Protein AF-A0A7X5IAD8-F1 (afdb_monomer)

Radius of gyration: 28.58 Å; Cα contacts (8 Å, |Δi|>4): 403; chains: 1; bounding box: 72×80×43 Å

Structure (mmCIF, N/CA/C/O backbone):
data_AF-A0A7X5IAD8-F1
#
_entry.id   AF-A0A7X5IAD8-F1
#
loop_
_atom_site.group_PDB
_atom_site.id
_atom_site.type_symbol
_atom_site.label_atom_id
_atom_site.label_alt_id
_atom_site.label_comp_id
_atom_site.label_asym_id
_atom_site.label_entity_id
_atom_site.label_seq_id
_atom_site.pdbx_PDB_ins_code
_atom_site.Cartn_x
_atom_site.Cartn_y
_atom_site.Cartn_z
_atom_site.occupancy
_atom_site.B_iso_or_equiv
_atom_site.auth_seq_id
_atom_site.auth_comp_id
_atom_site.auth_asym_id
_atom_site.auth_atom_id
_atom_site.pdbx_PDB_model_num
ATOM 1 N N . MET A 1 1 ? -1.974 -18.627 -10.444 1.00 60.75 1 MET A N 1
ATOM 2 C CA . MET A 1 1 ? -0.920 -18.165 -11.363 1.00 60.75 1 MET A CA 1
ATOM 3 C C . MET A 1 1 ? -1.483 -17.024 -12.176 1.00 60.75 1 MET A C 1
ATOM 5 O O . MET A 1 1 ? -2.303 -17.255 -13.061 1.00 60.75 1 MET A O 1
ATOM 9 N N . ILE A 1 2 ? -1.106 -15.804 -11.807 1.00 73.25 2 ILE A N 1
ATOM 10 C CA . ILE A 1 2 ? -1.443 -14.585 -12.536 1.00 73.25 2 ILE A CA 1
ATOM 11 C C . ILE A 1 2 ? -0.300 -14.279 -13.505 1.00 73.25 2 ILE A C 1
ATOM 13 O O . ILE A 1 2 ? 0.870 -14.392 -13.143 1.00 73.25 2 ILE A O 1
ATOM 17 N N . LYS A 1 3 ? -0.636 -13.838 -14.717 1.00 73.88 3 LYS A N 1
ATOM 18 C CA . LYS A 1 3 ? 0.309 -13.140 -15.590 1.00 73.88 3 LYS A CA 1
ATOM 19 C C . LYS A 1 3 ? 0.201 -11.652 -15.288 1.00 73.88 3 LYS A C 1
ATOM 21 O O . LYS A 1 3 ? -0.863 -11.078 -15.508 1.00 73.88 3 LYS A O 1
ATOM 26 N N . ILE A 1 4 ? 1.259 -11.047 -14.758 1.00 73.62 4 ILE A N 1
ATOM 27 C CA . ILE A 1 4 ? 1.306 -9.604 -14.500 1.00 73.62 4 ILE A CA 1
ATOM 28 C C . ILE A 1 4 ? 1.799 -8.958 -15.798 1.00 73.62 4 ILE A C 1
ATOM 30 O O . ILE A 1 4 ? 2.965 -9.140 -16.146 1.00 73.62 4 ILE A O 1
ATOM 34 N N . PRO A 1 5 ? 0.938 -8.279 -16.578 1.00 67.81 5 PRO A N 1
ATOM 35 C CA . PRO A 1 5 ? 1.424 -7.593 -17.762 1.00 67.81 5 PRO A CA 1
ATOM 36 C C . PRO A 1 5 ? 2.333 -6.426 -17.351 1.00 67.81 5 PRO A C 1
ATOM 38 O O . PRO A 1 5 ? 2.343 -5.999 -16.193 1.00 67.81 5 PRO A O 1
ATOM 41 N N . MET A 1 6 ? 3.088 -5.882 -18.301 1.00 67.31 6 MET A N 1
ATOM 42 C CA . MET A 1 6 ? 3.693 -4.566 -18.107 1.00 67.31 6 MET A CA 1
ATOM 43 C C . MET A 1 6 ? 2.590 -3.511 -18.129 1.00 67.31 6 MET A C 1
ATOM 45 O O . MET A 1 6 ? 1.666 -3.603 -18.943 1.00 67.31 6 MET A O 1
ATOM 49 N N . LYS A 1 7 ? 2.677 -2.513 -17.246 1.00 70.38 7 LYS A N 1
ATOM 50 C CA . LYS A 1 7 ? 1.743 -1.390 -17.282 1.00 70.38 7 LYS A CA 1
ATOM 51 C C . LYS A 1 7 ? 1.969 -0.619 -18.575 1.00 70.38 7 LYS A C 1
ATOM 53 O O . LYS A 1 7 ? 3.097 -0.247 -18.894 1.00 70.38 7 LYS A O 1
ATOM 58 N N . GLU A 1 8 ? 0.901 -0.367 -19.326 1.00 61.00 8 GLU A N 1
ATOM 59 C CA . GLU A 1 8 ? 1.008 0.526 -20.475 1.00 61.00 8 GLU A CA 1
ATOM 60 C C . GLU A 1 8 ? 1.394 1.918 -19.973 1.00 61.00 8 GLU A C 1
ATOM 62 O O . GLU A 1 8 ? 0.680 2.548 -19.185 1.00 61.00 8 GLU A O 1
ATOM 67 N N . SER A 1 9 ? 2.553 2.399 -20.416 1.00 55.25 9 SER A N 1
ATOM 68 C CA . SER A 1 9 ? 3.005 3.749 -20.124 1.00 55.25 9 SER A CA 1
ATOM 69 C C . SER A 1 9 ? 2.081 4.716 -20.857 1.00 55.25 9 SER A C 1
ATOM 71 O O . SER A 1 9 ? 2.221 4.960 -22.056 1.00 55.25 9 SER A O 1
ATOM 73 N N . LYS A 1 10 ? 1.111 5.288 -20.131 1.00 48.00 10 LYS A N 1
ATOM 74 C CA . LYS A 1 10 ? 0.394 6.480 -20.596 1.00 48.00 10 LYS A CA 1
ATOM 75 C C . LYS A 1 10 ? 1.477 7.496 -20.943 1.00 48.00 10 LYS A C 1
ATOM 77 O O . LYS A 1 10 ? 2.235 7.899 -20.066 1.00 48.00 10 LYS A O 1
ATOM 82 N N . SER A 1 11 ? 1.615 7.841 -22.221 1.00 39.16 11 SER A N 1
ATOM 83 C CA . SER A 1 11 ? 2.608 8.810 -22.676 1.00 39.16 11 SER A CA 1
ATOM 84 C C . SER A 1 11 ? 2.261 10.163 -22.063 1.00 39.16 11 SER A C 1
ATOM 86 O O . SER A 1 11 ? 1.441 10.904 -22.598 1.00 39.16 11 SER A O 1
ATOM 88 N N . ILE A 1 12 ? 2.823 10.464 -20.895 1.00 43.06 12 ILE A N 1
ATOM 89 C CA . ILE A 1 12 ? 2.678 11.774 -20.276 1.00 43.06 12 ILE A CA 1
ATOM 90 C C . ILE A 1 12 ? 3.608 12.685 -21.071 1.00 43.06 12 ILE A C 1
ATOM 92 O O . ILE A 1 12 ? 4.829 12.625 -20.935 1.00 43.06 12 ILE A O 1
ATOM 96 N N . SER A 1 13 ? 3.041 13.481 -21.973 1.00 36.59 13 SER A N 1
ATOM 97 C CA . SER A 1 13 ? 3.759 14.572 -22.621 1.00 36.59 13 SER A CA 1
ATOM 98 C C . SER A 1 13 ? 4.389 15.449 -21.535 1.00 36.59 13 SER A C 1
ATOM 100 O O . SER A 1 13 ? 3.696 15.909 -20.628 1.00 36.59 13 SER A O 1
ATOM 102 N N . LEU A 1 14 ? 5.702 15.677 -21.638 1.00 40.09 14 LEU A N 1
ATOM 103 C CA . LEU A 1 14 ? 6.556 16.435 -20.706 1.00 40.09 14 LEU A CA 1
ATOM 104 C C . LEU A 1 14 ? 6.085 17.876 -20.392 1.00 40.09 14 LEU A C 1
ATOM 106 O O . LEU A 1 14 ? 6.709 18.564 -19.592 1.00 40.09 14 LEU A O 1
ATOM 110 N N . GLU A 1 15 ? 4.976 18.340 -20.966 1.00 38.12 15 GLU A N 1
ATOM 111 C CA . GLU A 1 15 ? 4.411 19.676 -20.750 1.00 38.12 15 GLU A CA 1
ATOM 112 C C . GLU A 1 15 ? 3.729 19.861 -19.381 1.00 38.12 15 GLU A C 1
ATOM 114 O O . GLU A 1 15 ? 3.478 20.994 -18.971 1.00 38.12 15 GLU A O 1
ATOM 119 N N . CYS A 1 16 ? 3.461 18.785 -18.632 1.00 33.88 16 CYS A N 1
ATOM 120 C CA . CYS A 1 16 ? 2.789 18.884 -17.328 1.00 33.88 16 CYS A CA 1
ATOM 121 C C . CYS A 1 16 ? 3.737 19.080 -16.130 1.00 33.88 16 CYS A C 1
ATOM 123 O O . CYS A 1 16 ? 3.258 19.363 -15.039 1.00 33.88 16 CYS A O 1
ATOM 125 N N . TYR A 1 17 ? 5.061 18.975 -16.307 1.00 37.78 17 TYR A N 1
ATOM 126 C CA . TYR A 1 17 ? 6.031 19.094 -15.200 1.00 37.78 17 TYR A CA 1
ATOM 127 C C . TYR A 1 17 ? 6.557 20.528 -14.981 1.00 37.78 17 TYR A C 1
ATOM 129 O O . TYR A 1 17 ? 7.338 20.774 -14.068 1.00 37.78 17 TYR A O 1
ATOM 137 N N . ALA A 1 18 ? 6.139 21.496 -15.805 1.00 34.28 18 ALA A N 1
ATOM 138 C CA . ALA A 1 18 ? 6.687 22.857 -15.792 1.00 34.28 18 ALA A CA 1
ATOM 139 C C . ALA A 1 18 ? 5.731 23.948 -15.268 1.00 34.28 18 ALA A C 1
ATOM 141 O O . ALA A 1 18 ? 6.058 25.125 -15.381 1.00 34.28 18 ALA A O 1
ATOM 142 N N . LYS A 1 19 ? 4.555 23.612 -14.715 1.00 35.22 19 LYS A N 1
ATOM 143 C CA . LYS A 1 19 ? 3.546 24.635 -14.362 1.00 35.22 19 LYS A CA 1
ATOM 144 C C . LYS A 1 19 ? 3.556 25.145 -12.917 1.00 35.22 19 LYS A C 1
ATOM 146 O O . LYS A 1 19 ? 2.894 26.144 -12.665 1.00 35.22 19 LYS A O 1
ATOM 151 N N . ASP A 1 20 ? 4.375 24.590 -12.023 1.00 32.81 20 ASP A N 1
ATOM 152 C CA . ASP A 1 20 ? 4.355 24.979 -10.599 1.00 32.81 20 ASP A CA 1
ATOM 153 C C . ASP A 1 20 ? 5.541 25.857 -10.141 1.00 32.81 20 ASP A C 1
ATOM 155 O O . ASP A 1 20 ? 5.792 25.984 -8.945 1.00 32.81 20 ASP A O 1
ATOM 159 N N . VAL A 1 21 ? 6.274 26.502 -11.063 1.00 38.56 21 VAL A N 1
ATOM 160 C CA . VAL A 1 21 ? 7.385 27.424 -10.708 1.00 38.56 21 VAL A CA 1
ATOM 161 C C . VAL A 1 21 ? 7.166 28.878 -11.164 1.00 38.56 21 VAL A C 1
ATOM 163 O O . VAL A 1 21 ? 7.887 29.768 -10.724 1.00 38.56 21 VAL A O 1
ATOM 166 N N . GLU A 1 22 ? 6.120 29.188 -11.935 1.00 34.75 22 GLU A N 1
ATOM 167 C CA . GLU A 1 22 ? 5.825 30.573 -12.348 1.00 34.75 22 GLU A CA 1
ATOM 168 C C . GLU A 1 22 ? 4.382 30.992 -12.037 1.00 34.75 22 GLU A C 1
ATOM 170 O O . GLU A 1 22 ? 3.581 31.288 -12.918 1.00 34.75 22 GLU A O 1
ATOM 175 N N . SER A 1 23 ? 4.041 31.096 -10.753 1.00 33.91 23 SER A N 1
ATOM 176 C CA . SER A 1 23 ? 2.938 31.967 -10.328 1.00 33.91 23 SER A CA 1
ATOM 177 C C . SER A 1 23 ? 3.349 32.741 -9.082 1.00 33.91 23 SER A C 1
ATOM 179 O O . SER A 1 23 ? 3.074 32.341 -7.951 1.00 33.91 23 SER A O 1
ATOM 181 N N . GLY A 1 24 ? 4.077 33.837 -9.287 1.00 33.59 24 GLY A N 1
ATOM 182 C CA . GLY A 1 24 ? 4.573 34.623 -8.166 1.00 33.59 24 GLY A CA 1
ATOM 183 C C . GLY A 1 24 ? 5.279 35.927 -8.504 1.00 33.59 24 GLY A C 1
ATOM 184 O O . GLY A 1 24 ? 6.166 36.295 -7.751 1.00 33.59 24 GLY A O 1
ATOM 185 N N . VAL A 1 25 ? 4.917 36.635 -9.583 1.00 30.56 25 VAL A N 1
ATOM 186 C CA . VAL A 1 25 ? 5.170 38.087 -9.678 1.00 30.56 25 VAL A CA 1
ATOM 187 C C . VAL A 1 25 ? 4.036 38.744 -10.473 1.00 30.56 25 VAL A C 1
ATOM 189 O O . VAL A 1 25 ? 4.046 38.771 -11.701 1.00 30.56 25 VAL A O 1
ATOM 192 N N . GLU A 1 26 ? 3.038 39.275 -9.769 1.00 28.36 26 GLU A N 1
ATOM 193 C CA . GLU A 1 26 ? 2.060 40.192 -10.356 1.00 28.36 26 GLU A CA 1
ATOM 194 C C . GLU A 1 26 ? 2.750 41.511 -10.733 1.00 28.36 26 GLU A C 1
ATOM 196 O O . GLU A 1 26 ? 3.230 42.263 -9.882 1.00 28.36 26 GLU A O 1
ATOM 201 N N . THR A 1 27 ? 2.792 41.817 -12.029 1.00 28.42 27 THR A N 1
ATOM 202 C CA . THR A 1 27 ? 3.135 43.146 -12.539 1.00 28.42 27 THR A CA 1
ATOM 203 C C . THR A 1 27 ? 1.898 44.043 -12.517 1.00 28.42 27 THR A C 1
ATOM 205 O O . THR A 1 27 ? 1.013 43.903 -13.364 1.00 28.42 27 THR A O 1
ATOM 208 N N . PHE A 1 28 ? 1.855 45.017 -11.607 1.00 26.38 28 PHE A N 1
ATOM 209 C CA . PHE A 1 28 ? 0.932 46.146 -11.718 1.00 26.38 28 PHE A CA 1
ATOM 210 C C . PHE A 1 28 ? 1.479 47.177 -12.716 1.00 26.38 28 PHE A C 1
ATOM 212 O O . PHE A 1 28 ? 2.572 47.721 -12.556 1.00 26.38 28 PHE A O 1
ATOM 219 N N . HIS A 1 29 ? 0.698 47.448 -13.762 1.00 31.97 29 HIS A N 1
ATOM 220 C CA . HIS A 1 29 ? 0.883 48.578 -14.671 1.00 31.97 29 HIS A CA 1
ATOM 221 C C . HIS A 1 29 ? 0.556 49.900 -13.955 1.00 31.97 29 HIS A C 1
ATOM 223 O O . HIS A 1 29 ? -0.536 50.009 -13.406 1.00 31.97 29 HIS A O 1
ATOM 229 N N . ASN A 1 30 ? 1.393 50.943 -14.096 1.00 28.03 30 ASN A N 1
ATOM 230 C CA . ASN A 1 30 ? 0.930 52.159 -14.786 1.00 28.03 30 ASN A CA 1
ATOM 231 C C . ASN A 1 30 ? 2.027 53.171 -15.196 1.00 28.03 30 ASN A C 1
ATOM 233 O O . ASN A 1 30 ? 2.879 53.559 -14.408 1.00 28.03 30 ASN A O 1
ATOM 237 N N . CYS A 1 31 ? 1.890 53.620 -16.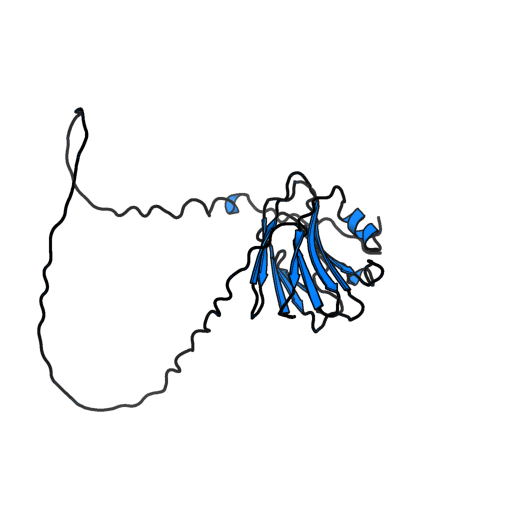450 1.00 27.16 31 CYS A N 1
ATOM 238 C CA . CYS A 1 31 ? 2.038 54.968 -17.022 1.00 27.16 31 CYS A CA 1
ATOM 239 C C . CYS A 1 31 ? 3.090 55.973 -16.489 1.00 27.16 31 CYS A C 1
ATOM 241 O O . CYS A 1 31 ? 2.959 56.515 -15.397 1.00 27.16 31 CYS A O 1
ATOM 243 N N . GLY A 1 32 ? 3.983 56.432 -17.384 1.00 26.39 32 GLY A N 1
ATOM 244 C CA . GLY A 1 32 ? 4.613 57.756 -17.260 1.00 26.39 32 GLY A CA 1
ATOM 245 C C . GLY A 1 32 ? 5.895 57.963 -18.071 1.00 26.39 32 GLY A C 1
ATOM 246 O O . GLY A 1 32 ? 6.919 57.356 -17.800 1.00 26.39 32 GLY A O 1
ATOM 247 N N . LYS A 1 33 ? 5.844 58.859 -19.061 1.00 31.02 33 LYS A N 1
ATOM 248 C CA . LYS A 1 33 ? 6.952 59.305 -19.931 1.00 31.02 33 LYS A CA 1
ATOM 249 C C . LYS A 1 33 ? 8.144 59.882 -19.143 1.00 31.02 33 LYS A C 1
ATOM 251 O O . LYS A 1 33 ? 7.918 60.688 -18.250 1.00 31.02 33 LYS A O 1
ATOM 256 N N . SER A 1 34 ? 9.383 59.674 -19.608 1.00 29.98 34 SER A N 1
ATOM 257 C CA . SER A 1 34 ? 10.312 60.747 -20.050 1.00 29.98 34 SER A CA 1
ATOM 258 C C . SER A 1 34 ? 11.764 60.270 -20.259 1.00 29.98 34 SER A C 1
ATOM 260 O O . SER A 1 34 ? 12.183 59.220 -19.792 1.00 29.98 34 SER A O 1
ATOM 262 N N . ARG A 1 35 ? 12.491 61.059 -21.061 1.00 30.45 35 ARG A N 1
ATOM 263 C CA . ARG A 1 35 ? 13.884 60.927 -21.523 1.00 30.45 35 ARG A CA 1
ATOM 264 C C . ARG A 1 35 ? 14.901 61.069 -20.377 1.00 30.45 35 ARG A C 1
ATOM 266 O O . ARG A 1 35 ? 14.684 61.896 -19.502 1.00 30.45 35 ARG A O 1
ATOM 273 N N . GLY A 1 36 ? 16.084 60.458 -20.491 1.00 26.28 36 GLY A N 1
ATOM 274 C CA . GLY A 1 36 ? 17.247 60.865 -19.688 1.00 26.28 36 GLY A CA 1
ATOM 275 C C . GLY A 1 36 ? 18.439 59.916 -19.767 1.00 26.28 36 GLY A C 1
ATOM 276 O O . GLY A 1 36 ? 18.258 58.711 -19.822 1.00 26.28 36 GLY A O 1
ATOM 277 N N . LYS A 1 37 ? 19.648 60.476 -19.830 1.00 27.58 37 LYS A N 1
ATOM 278 C CA . LYS A 1 37 ? 20.945 59.811 -20.028 1.00 27.58 37 LYS A CA 1
ATOM 279 C C . LYS A 1 37 ? 21.589 59.332 -18.711 1.00 27.58 37 LYS A C 1
ATOM 281 O O . LYS A 1 37 ? 21.248 59.835 -17.652 1.00 27.58 37 LYS A O 1
ATOM 286 N N . TYR A 1 38 ? 22.567 58.429 -18.866 1.00 26.88 38 TYR A N 1
ATOM 287 C CA . TYR A 1 38 ? 23.708 58.080 -17.997 1.00 26.88 38 TYR A CA 1
ATOM 288 C C . TYR A 1 38 ? 24.027 59.021 -16.815 1.00 26.88 38 TYR A C 1
ATOM 290 O O . TYR A 1 38 ? 24.157 60.227 -17.014 1.00 26.88 38 TYR A O 1
ATOM 298 N N . GLY A 1 39 ? 24.309 58.442 -15.638 1.00 27.00 39 GLY A N 1
ATOM 299 C CA . GLY A 1 39 ? 24.936 59.135 -14.506 1.00 27.00 39 GLY A CA 1
ATOM 300 C C . GLY A 1 39 ? 25.084 58.277 -13.240 1.00 27.00 39 GLY A C 1
ATOM 301 O O . GLY A 1 39 ? 24.202 57.500 -12.906 1.00 27.00 39 GLY A O 1
ATOM 302 N N . GLU A 1 40 ? 26.236 58.436 -12.597 1.00 26.06 40 GLU A N 1
ATOM 303 C CA . GLU A 1 40 ? 26.853 57.770 -11.440 1.00 26.06 40 GLU A CA 1
ATOM 304 C C . GLU A 1 40 ? 26.149 57.801 -10.055 1.00 26.06 40 GLU A C 1
ATOM 306 O O . GLU A 1 40 ? 25.329 58.661 -9.761 1.00 26.06 40 GLU A O 1
ATOM 311 N N . LEU A 1 41 ? 26.663 56.902 -9.194 1.00 27.30 41 LEU A N 1
ATOM 312 C CA . LEU A 1 41 ? 26.914 56.960 -7.735 1.00 27.30 41 LEU A CA 1
ATOM 313 C C . LEU A 1 41 ? 25.795 57.040 -6.661 1.00 27.30 41 LEU A C 1
ATOM 315 O O . LEU A 1 41 ? 25.048 58.000 -6.533 1.00 27.30 41 LEU A O 1
ATOM 319 N N . SER A 1 42 ? 25.972 56.115 -5.701 1.00 27.16 42 SER A N 1
ATOM 320 C CA . SER A 1 42 ? 25.890 56.242 -4.226 1.00 27.16 42 SER A CA 1
ATOM 321 C C . SER A 1 42 ? 24.533 56.288 -3.486 1.00 27.16 42 SER A C 1
ATOM 323 O O . SER A 1 42 ? 23.758 57.220 -3.621 1.00 27.16 42 SER A O 1
ATOM 325 N N . THR A 1 43 ? 24.359 55.261 -2.626 1.00 38.09 43 THR A N 1
ATOM 326 C CA . THR A 1 43 ? 23.706 55.157 -1.287 1.00 38.09 43 THR A CA 1
ATOM 327 C C . THR A 1 43 ? 22.484 56.009 -0.915 1.00 38.09 43 THR A C 1
ATOM 329 O O . THR A 1 43 ? 22.524 57.225 -1.055 1.00 38.09 43 THR A O 1
ATOM 332 N N . PRO A 1 44 ? 21.529 55.422 -0.155 1.00 28.92 44 PRO A N 1
ATOM 333 C CA . PRO A 1 44 ? 20.775 56.218 0.819 1.00 28.92 44 PRO A CA 1
ATOM 334 C C . PRO A 1 44 ? 20.622 55.599 2.226 1.00 28.92 44 PRO A C 1
ATOM 336 O O . PRO A 1 44 ? 20.480 54.391 2.414 1.00 28.92 44 PRO A O 1
ATOM 339 N N . GLN A 1 45 ? 20.610 56.496 3.217 1.00 26.25 45 GLN A N 1
ATOM 340 C CA . GLN A 1 45 ? 20.164 56.314 4.602 1.00 26.25 45 GLN A CA 1
ATOM 341 C C . GLN A 1 45 ? 18.667 56.678 4.765 1.00 26.25 45 GLN A C 1
ATOM 343 O O . GLN A 1 45 ? 18.192 57.592 4.105 1.00 26.25 45 GLN A O 1
ATOM 348 N N . LYS A 1 46 ? 18.011 56.014 5.739 1.00 25.77 46 LYS A N 1
ATOM 349 C CA . LYS A 1 46 ? 16.966 56.471 6.704 1.00 25.77 46 LYS A CA 1
ATOM 350 C C . LYS A 1 46 ? 15.654 57.171 6.242 1.00 25.77 46 LYS A C 1
ATOM 352 O O . LYS A 1 46 ? 15.694 58.318 5.833 1.00 25.77 46 LYS A O 1
ATOM 357 N N . THR A 1 47 ? 14.517 56.479 6.504 1.00 26.98 47 THR A N 1
ATOM 358 C CA . THR A 1 47 ? 13.265 56.834 7.276 1.00 26.98 47 THR A CA 1
ATOM 359 C C . THR A 1 47 ? 12.675 58.268 7.269 1.00 26.98 47 THR A C 1
ATOM 361 O O . THR A 1 47 ? 13.466 59.201 7.216 1.00 26.98 47 THR A O 1
ATOM 364 N N . PRO A 1 48 ? 11.388 58.512 7.663 1.00 37.84 48 PRO A N 1
ATOM 365 C CA . PRO A 1 48 ? 10.131 57.720 7.657 1.00 37.84 48 PRO A CA 1
ATOM 366 C C . PRO A 1 48 ? 8.867 58.524 7.177 1.00 37.84 48 PRO A C 1
ATOM 368 O O . PRO A 1 48 ? 8.973 59.660 6.728 1.00 37.84 48 PRO A O 1
ATOM 371 N N . CYS A 1 49 ? 7.674 57.907 7.277 1.00 28.20 49 CYS A N 1
ATOM 372 C CA . CYS A 1 49 ? 6.312 58.372 6.902 1.00 28.20 49 CYS A CA 1
ATOM 373 C C . CYS A 1 49 ? 5.752 59.603 7.663 1.00 28.20 49 CYS A C 1
ATOM 375 O O . CYS A 1 49 ? 6.255 59.919 8.741 1.00 28.20 49 CYS A O 1
ATOM 377 N N . PRO A 1 50 ? 4.623 60.190 7.182 1.00 38.78 50 PRO A N 1
ATOM 378 C CA . PRO A 1 50 ? 3.480 60.443 8.088 1.00 38.78 50 PRO A CA 1
ATOM 379 C C . PRO A 1 50 ? 2.031 60.320 7.507 1.00 38.78 50 PRO A C 1
ATOM 381 O O . PRO A 1 50 ? 1.790 60.544 6.326 1.00 38.78 50 PRO A O 1
ATOM 384 N N . GLU A 1 51 ? 1.115 59.959 8.426 1.00 28.31 51 GLU A N 1
ATOM 385 C CA . GLU A 1 51 ? -0.229 60.497 8.803 1.00 28.31 51 GLU A CA 1
ATOM 386 C C . GLU A 1 51 ? -1.487 60.617 7.887 1.00 28.31 51 GLU A C 1
ATOM 388 O O . GLU A 1 51 ? -1.529 61.367 6.920 1.00 28.31 51 GLU A O 1
ATOM 393 N N . ASN A 1 52 ? -2.559 59.946 8.371 1.00 27.98 52 ASN A N 1
ATOM 394 C CA . ASN A 1 52 ? -3.973 60.331 8.642 1.00 27.98 52 ASN A CA 1
ATOM 395 C C . ASN A 1 52 ? -4.759 61.322 7.757 1.00 27.98 52 ASN A C 1
ATOM 397 O O . ASN A 1 52 ? -4.425 62.500 7.737 1.00 27.98 52 ASN A O 1
ATOM 401 N N . VAL A 1 53 ? -5.974 60.918 7.329 1.00 30.39 53 VAL A N 1
ATOM 402 C CA . VAL A 1 53 ? -7.224 61.685 7.579 1.00 30.39 53 VAL A CA 1
ATOM 403 C C . VAL A 1 53 ? -8.496 60.817 7.485 1.00 30.39 53 VAL A C 1
ATOM 405 O O . VAL A 1 53 ? -8.603 59.933 6.642 1.00 30.39 53 VAL A O 1
ATOM 408 N N . ASP A 1 54 ? -9.452 61.136 8.358 1.00 28.17 54 ASP A N 1
ATOM 409 C CA . ASP A 1 54 ? -10.772 60.537 8.620 1.00 28.17 54 ASP A CA 1
ATOM 410 C C . ASP A 1 54 ? -11.884 61.515 8.177 1.00 28.17 54 ASP A C 1
ATOM 412 O O . ASP A 1 54 ? -11.628 62.714 8.223 1.00 28.17 54 ASP A O 1
ATOM 416 N N . PHE A 1 55 ? -13.096 61.068 7.801 1.00 27.30 55 PHE A N 1
ATOM 417 C CA . PHE A 1 55 ? -14.323 61.904 7.809 1.00 27.30 55 PHE A CA 1
ATOM 418 C C . PHE A 1 55 ? -15.631 61.083 7.703 1.00 27.30 55 PHE A C 1
ATOM 420 O O . PHE A 1 55 ? -15.813 60.242 6.826 1.00 27.30 55 PHE A O 1
ATOM 427 N N . THR A 1 56 ? -16.584 61.411 8.583 1.00 27.83 56 THR A N 1
ATOM 428 C CA . THR A 1 56 ? -17.945 60.854 8.746 1.00 27.83 56 THR A CA 1
ATOM 429 C C . THR A 1 56 ? -19.044 61.842 8.297 1.00 27.83 56 THR A C 1
ATOM 431 O O . THR A 1 56 ? -18.791 63.045 8.289 1.00 27.83 56 THR A O 1
ATOM 434 N N . THR A 1 57 ? -20.276 61.361 7.994 1.00 30.11 57 THR A N 1
ATOM 435 C CA . THR A 1 57 ? -21.623 61.792 8.529 1.00 30.11 57 THR A CA 1
ATOM 436 C C . THR A 1 57 ? -22.845 61.487 7.597 1.00 30.11 57 THR A C 1
ATOM 438 O O . THR A 1 57 ? -22.794 61.806 6.419 1.00 30.11 57 THR A O 1
ATOM 441 N N . LYS A 1 58 ? -23.893 60.766 8.099 1.00 29.20 58 LYS A N 1
ATOM 442 C CA . LYS A 1 58 ? -25.344 61.129 8.380 1.00 29.20 58 LYS A CA 1
ATOM 443 C C . LYS A 1 58 ? -26.325 61.243 7.167 1.00 29.20 58 LYS A C 1
ATOM 445 O O . LYS A 1 58 ? -25.886 61.703 6.133 1.00 29.20 58 LYS A O 1
ATOM 450 N N . THR A 1 59 ? -27.653 60.952 7.137 1.00 26.00 59 THR A N 1
ATOM 451 C CA . THR A 1 59 ? -28.754 60.450 8.026 1.00 26.00 59 THR A CA 1
ATOM 452 C C . THR A 1 59 ? -30.019 60.055 7.175 1.00 26.00 59 THR A C 1
ATOM 454 O O . THR A 1 59 ? -30.166 60.512 6.050 1.00 26.00 59 THR A O 1
ATOM 457 N N . ALA A 1 60 ? -30.908 59.231 7.769 1.00 28.45 60 ALA A N 1
ATOM 458 C CA . ALA A 1 60 ? -32.203 58.558 7.443 1.00 28.45 60 ALA A CA 1
ATOM 459 C C . ALA A 1 60 ? -33.401 59.211 6.671 1.00 28.45 60 ALA A C 1
ATOM 461 O O . ALA A 1 60 ? -33.613 60.414 6.774 1.00 28.45 60 ALA A O 1
ATOM 462 N N . CYS A 1 61 ? -34.310 58.386 6.078 1.00 26.73 61 CYS A N 1
ATOM 463 C CA . CYS A 1 61 ? -35.648 57.934 6.601 1.00 26.73 61 CYS A CA 1
ATOM 464 C C . CYS A 1 61 ? -36.661 57.489 5.490 1.00 26.73 61 CYS A C 1
ATOM 466 O O . CYS A 1 61 ? -36.755 58.153 4.463 1.00 26.73 61 CYS A O 1
ATOM 468 N N . GLY A 1 62 ? -37.485 56.441 5.722 1.00 26.30 62 GLY A N 1
ATOM 469 C CA . GLY A 1 62 ? -38.721 56.129 4.953 1.00 26.30 62 GLY A CA 1
ATOM 470 C C . GLY A 1 62 ? -39.189 54.653 5.003 1.00 26.30 62 GLY A C 1
ATOM 471 O O . GLY A 1 62 ? -38.379 53.756 4.816 1.00 26.30 62 GLY A O 1
ATOM 472 N N . LYS A 1 63 ? -40.483 54.384 5.262 1.00 27.59 63 LYS A N 1
ATOM 473 C CA . LYS A 1 63 ? -41.098 53.069 5.598 1.00 27.59 63 LYS A CA 1
ATOM 474 C C . LYS A 1 63 ? -42.321 52.788 4.694 1.00 27.59 63 LYS A C 1
ATOM 476 O O . LYS A 1 63 ? -43.104 53.722 4.554 1.00 27.59 63 LYS A O 1
ATOM 481 N N . LEU A 1 64 ? -42.524 51.552 4.182 1.00 24.92 64 LEU A N 1
ATOM 482 C CA . LEU A 1 64 ? -43.792 50.757 4.185 1.00 24.92 64 LEU A CA 1
ATOM 483 C C . LEU A 1 64 ? -43.853 49.558 3.182 1.00 24.92 64 LEU A C 1
ATOM 485 O O . LEU A 1 64 ? -43.479 49.695 2.025 1.00 24.92 64 LEU A O 1
ATOM 489 N N . VAL A 1 65 ? -44.489 48.475 3.677 1.00 27.30 65 VAL A N 1
ATOM 490 C CA . VAL A 1 65 ? -45.192 47.302 3.068 1.00 27.30 65 VAL A CA 1
ATOM 491 C C . VAL A 1 65 ? -44.425 46.010 2.690 1.00 27.30 65 VAL A C 1
ATOM 493 O O . VAL A 1 65 ? -43.480 46.017 1.912 1.00 27.30 65 VAL A O 1
ATOM 496 N N . GLU A 1 66 ? -44.917 44.899 3.268 1.00 28.61 66 GLU A N 1
ATOM 497 C CA . GLU A 1 66 ? -44.576 43.471 3.100 1.00 28.61 66 GLU A CA 1
ATOM 498 C C . GLU A 1 66 ? -44.827 42.911 1.692 1.00 28.61 66 GLU A C 1
ATOM 500 O O . GLU A 1 66 ? -45.797 43.303 1.059 1.00 28.61 66 GLU A O 1
ATOM 505 N N . HIS A 1 67 ? -44.068 41.878 1.298 1.00 27.27 67 HIS A N 1
ATOM 506 C CA . HIS A 1 67 ? -44.602 40.637 0.713 1.00 27.27 67 HIS A CA 1
ATOM 507 C C . HIS A 1 67 ? -43.603 39.482 0.933 1.00 27.27 67 HIS A C 1
ATOM 509 O O . HIS A 1 67 ? -42.397 39.642 0.761 1.00 27.27 67 HIS A O 1
ATOM 515 N N . ALA A 1 68 ? -44.127 38.336 1.366 1.00 30.16 68 ALA A N 1
ATOM 516 C CA . ALA A 1 68 ? -43.407 37.114 1.709 1.00 30.16 68 ALA A CA 1
ATOM 517 C C . ALA A 1 68 ? -42.874 36.360 0.482 1.00 30.16 68 ALA A C 1
ATOM 519 O O . ALA A 1 68 ? -43.627 36.199 -0.472 1.00 30.16 68 ALA A O 1
ATOM 520 N N . THR A 1 69 ? -41.665 35.791 0.576 1.00 27.53 69 THR A N 1
ATOM 521 C CA . THR A 1 69 ? -41.254 34.576 -0.157 1.00 27.53 69 THR A CA 1
ATOM 522 C C . THR A 1 69 ? -40.011 33.937 0.478 1.00 27.53 69 THR A C 1
ATOM 524 O O . THR A 1 69 ? -38.933 34.520 0.435 1.00 27.53 69 THR A O 1
ATOM 527 N N . THR A 1 70 ? -40.224 32.732 1.018 1.00 28.05 70 THR A N 1
ATOM 528 C CA . THR A 1 70 ? -39.348 31.540 1.064 1.00 28.05 70 THR A CA 1
ATOM 529 C C . THR A 1 70 ? -37.893 31.651 1.523 1.00 28.05 70 THR A C 1
ATOM 531 O O . THR A 1 70 ? -37.042 32.263 0.883 1.00 28.05 70 THR A O 1
ATOM 534 N N . ASP A 1 71 ? -37.640 30.902 2.595 1.00 26.59 71 ASP A N 1
ATOM 535 C CA . ASP A 1 71 ? -36.362 30.541 3.192 1.00 26.59 71 ASP A CA 1
ATOM 536 C C . ASP A 1 71 ? -35.318 30.115 2.151 1.00 26.59 71 ASP A C 1
ATOM 538 O O . ASP A 1 71 ? -35.479 29.124 1.437 1.00 26.59 71 ASP A O 1
ATOM 542 N N . VAL A 1 72 ? -34.211 30.853 2.098 1.00 31.22 72 VAL A N 1
ATOM 543 C CA . VAL A 1 72 ? -32.958 30.334 1.555 1.00 31.22 72 VAL A CA 1
ATOM 544 C C . VAL A 1 72 ? -32.247 29.700 2.738 1.00 31.22 72 VAL A C 1
ATOM 546 O O . VAL A 1 72 ? -31.673 30.400 3.572 1.00 31.22 72 VAL A O 1
ATOM 549 N N . GLU A 1 73 ? -32.345 28.375 2.843 1.00 30.33 73 GLU A N 1
ATOM 550 C CA . GLU A 1 73 ? -31.530 27.596 3.766 1.00 30.33 73 GLU A CA 1
ATOM 551 C C . GLU A 1 73 ? -30.061 27.929 3.510 1.00 30.33 73 GLU A C 1
ATOM 553 O O . GLU A 1 73 ? -29.490 27.658 2.451 1.00 30.33 73 GLU A O 1
ATOM 558 N N . THR A 1 74 ? -29.461 28.571 4.504 1.00 31.08 74 THR A N 1
ATOM 559 C CA . THR A 1 74 ? -28.031 28.800 4.599 1.00 31.08 74 THR A CA 1
ATOM 560 C C . THR A 1 74 ? -27.343 27.442 4.524 1.00 31.08 74 THR A C 1
ATOM 562 O O . THR A 1 74 ? -27.337 26.680 5.496 1.00 31.08 74 THR A O 1
ATOM 565 N N . PHE A 1 75 ? -26.780 27.125 3.356 1.00 28.97 75 PHE A N 1
ATOM 566 C CA . PHE A 1 75 ? -25.867 26.005 3.192 1.00 28.97 75 PHE A CA 1
ATOM 567 C C . PHE A 1 75 ? -24.778 26.145 4.248 1.00 28.97 75 PHE A C 1
ATOM 569 O O . PHE A 1 75 ? -23.966 27.071 4.222 1.00 28.97 75 PHE A O 1
ATOM 576 N N . HIS A 1 76 ? -24.815 25.238 5.218 1.00 36.19 76 HIS A N 1
ATOM 577 C CA . HIS A 1 76 ? -23.770 25.116 6.208 1.00 36.19 76 HIS A CA 1
ATOM 578 C C . HIS A 1 76 ? -22.514 24.719 5.442 1.00 36.19 76 HIS A C 1
ATOM 580 O O . HIS A 1 76 ? -22.430 23.616 4.896 1.00 36.19 76 HIS A O 1
ATOM 586 N N . GLN A 1 77 ? -21.561 25.649 5.368 1.00 37.56 77 GLN A N 1
ATOM 587 C CA . GLN A 1 77 ? -20.189 25.335 5.014 1.00 37.56 77 GLN A CA 1
ATOM 588 C C . GLN A 1 77 ? -19.786 24.125 5.855 1.00 37.56 77 GLN A C 1
ATOM 590 O O . GLN A 1 77 ? -19.840 24.174 7.086 1.00 37.56 77 GLN A O 1
ATOM 595 N N . HIS A 1 78 ? -19.457 23.020 5.181 1.00 39.09 78 HIS A N 1
ATOM 596 C CA . HIS A 1 78 ? -18.731 21.929 5.807 1.00 39.09 78 HIS A CA 1
ATOM 597 C C . HIS A 1 78 ? -17.494 22.563 6.430 1.00 39.09 78 HIS A C 1
ATOM 599 O O . HIS A 1 78 ? -16.621 23.053 5.716 1.00 39.09 78 HIS A O 1
ATOM 605 N N . GLY A 1 79 ? -17.482 22.636 7.760 1.00 35.78 79 GLY A N 1
ATOM 606 C CA . GLY A 1 79 ? -16.312 23.062 8.494 1.00 35.78 79 GLY A CA 1
ATOM 607 C C . GLY A 1 79 ? -15.181 22.136 8.092 1.00 35.78 79 GLY A C 1
ATOM 608 O O . GLY A 1 79 ? -15.244 20.934 8.351 1.00 35.78 79 GLY A O 1
ATOM 609 N N . GLU A 1 80 ? -14.175 22.688 7.423 1.00 49.09 80 GLU A N 1
ATOM 610 C CA . GLU A 1 80 ? -12.888 22.037 7.267 1.00 49.09 80 GLU A CA 1
ATOM 611 C C . GLU A 1 80 ? -12.378 21.764 8.682 1.00 49.09 80 GLU A C 1
ATOM 613 O O . GLU A 1 80 ? -11.898 22.656 9.386 1.00 49.09 80 GLU A O 1
ATOM 618 N N . SER A 1 81 ? -12.569 20.530 9.150 1.00 51.47 81 SER A N 1
ATOM 619 C CA . SER A 1 81 ? -11.936 20.053 10.368 1.00 51.47 81 SER A CA 1
ATOM 620 C C . SER A 1 81 ? -10.438 20.095 10.101 1.00 51.47 81 SER A C 1
ATOM 622 O O . SER A 1 81 ? -9.897 19.216 9.430 1.00 51.47 81 SER A O 1
ATOM 624 N N . SER A 1 82 ? -9.784 21.169 10.548 1.00 60.34 82 SER A N 1
ATOM 625 C CA . SER A 1 82 ? -8.352 21.386 10.369 1.00 60.34 82 SER A CA 1
ATOM 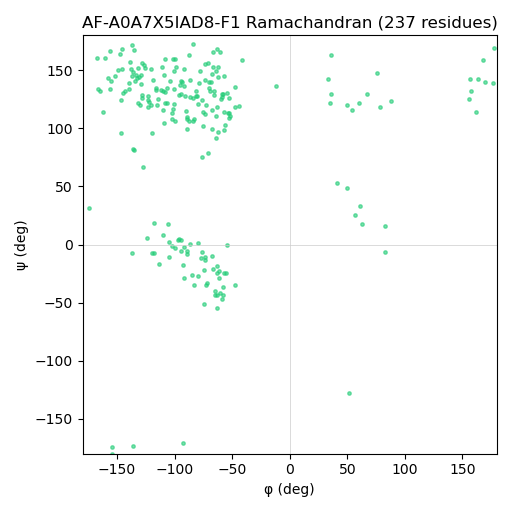626 C C . SER A 1 82 ? -7.589 20.407 11.260 1.00 60.34 82 SER A C 1
ATOM 628 O O . SER A 1 82 ? -7.154 20.722 12.367 1.00 60.34 82 SER A O 1
ATOM 630 N N . THR A 1 83 ? -7.484 19.164 10.802 1.00 75.44 83 THR A N 1
ATOM 631 C CA . THR A 1 83 ? -6.623 18.161 11.415 1.00 75.44 83 THR A CA 1
ATOM 632 C C . THR A 1 83 ? -5.188 18.523 11.050 1.00 75.44 83 THR A C 1
ATOM 634 O O . THR A 1 83 ? -4.800 18.461 9.884 1.00 75.44 83 THR A O 1
ATOM 637 N N . SER A 1 84 ? -4.385 18.925 12.036 1.00 85.25 84 SER A N 1
ATOM 638 C CA . SER A 1 84 ? -2.975 19.254 11.816 1.00 85.25 84 SER A CA 1
ATOM 639 C C . SER A 1 84 ? -2.223 18.044 11.254 1.00 85.25 84 SER A C 1
ATOM 641 O O . SER A 1 84 ? -2.224 16.978 11.875 1.00 85.25 84 SER A O 1
ATOM 643 N N . ILE A 1 85 ? -1.553 18.208 10.111 1.00 92.81 85 ILE A N 1
ATOM 644 C CA . ILE A 1 85 ? -0.790 17.127 9.478 1.00 92.81 85 ILE A CA 1
ATOM 645 C C . ILE A 1 85 ? 0.483 16.858 10.284 1.00 92.81 85 ILE A C 1
ATOM 647 O O . ILE A 1 85 ? 1.351 17.723 10.418 1.00 92.81 85 ILE A O 1
ATOM 651 N N . LYS A 1 86 ? 0.631 15.631 10.787 1.00 96.12 86 LYS A N 1
ATOM 652 C CA . LYS A 1 86 ? 1.860 15.166 11.437 1.00 96.12 86 LYS A CA 1
ATOM 653 C C . LYS A 1 86 ? 2.888 14.725 10.394 1.00 96.12 86 LYS A C 1
ATOM 655 O O . LYS A 1 86 ? 2.598 13.865 9.572 1.00 96.12 86 LYS A O 1
ATOM 660 N N . ILE A 1 87 ? 4.115 15.235 10.460 1.00 97.75 87 ILE A N 1
ATOM 661 C CA . ILE A 1 87 ? 5.197 14.764 9.582 1.00 97.75 87 ILE A CA 1
ATOM 662 C C . ILE A 1 87 ? 5.890 13.548 10.209 1.00 97.75 87 ILE A C 1
ATOM 664 O O . ILE A 1 87 ? 6.329 13.605 11.360 1.00 97.75 87 ILE A O 1
ATOM 668 N N . LEU A 1 88 ? 5.990 12.454 9.455 1.00 97.94 88 LEU A N 1
ATOM 669 C CA . LEU A 1 88 ? 6.710 11.240 9.818 1.00 97.94 88 LEU A CA 1
ATOM 670 C C . LEU A 1 88 ? 8.040 11.166 9.071 1.00 97.94 88 LEU A C 1
ATOM 672 O O . LEU A 1 88 ? 8.130 11.478 7.888 1.00 97.94 88 LEU A O 1
ATOM 676 N N . GLN A 1 89 ? 9.066 10.709 9.780 1.00 97.38 89 GLN A N 1
ATOM 677 C CA . GLN A 1 89 ? 10.386 10.423 9.219 1.00 97.38 89 GLN A CA 1
ATOM 678 C C . GLN A 1 89 ? 10.545 8.924 8.954 1.00 97.38 89 GLN A C 1
ATOM 680 O O . GLN A 1 89 ? 9.868 8.099 9.576 1.00 97.38 89 GLN A O 1
ATOM 685 N N . LYS A 1 90 ? 11.486 8.563 8.075 1.00 97.19 90 LYS A N 1
ATOM 686 C CA . LYS A 1 90 ? 11.869 7.166 7.827 1.00 97.19 90 LYS A CA 1
ATOM 687 C C . LYS A 1 90 ? 12.103 6.408 9.141 1.00 97.19 90 LYS A C 1
ATOM 689 O O . LYS A 1 90 ? 12.754 6.900 10.060 1.00 97.19 90 LYS A O 1
ATOM 694 N N . GLY A 1 91 ? 11.571 5.193 9.223 1.00 97.44 91 GLY A N 1
ATOM 695 C CA . GLY A 1 91 ? 11.672 4.315 10.384 1.00 97.44 91 GLY A CA 1
ATOM 696 C C . GLY A 1 91 ? 10.655 4.593 11.499 1.00 97.44 91 GLY A C 1
ATOM 697 O O . GLY A 1 91 ? 10.579 3.814 12.455 1.00 97.44 91 GLY A O 1
ATOM 698 N N . GLN A 1 92 ? 9.854 5.659 11.406 1.00 98.12 92 GLN A N 1
ATOM 699 C CA . GLN A 1 92 ? 8.859 5.975 12.429 1.00 98.12 92 GLN A CA 1
ATOM 700 C C . GLN A 1 92 ? 7.607 5.106 12.317 1.00 98.12 92 GLN A C 1
ATOM 702 O O . GLN A 1 92 ? 7.188 4.689 11.237 1.00 98.12 92 GLN A O 1
ATOM 707 N N . ARG A 1 93 ? 6.993 4.852 13.475 1.00 97.75 93 ARG A N 1
ATOM 708 C CA . ARG A 1 93 ? 5.724 4.133 13.602 1.00 97.75 93 ARG A CA 1
ATOM 709 C C . ARG A 1 93 ? 4.677 5.065 14.189 1.00 97.75 93 ARG A C 1
ATOM 711 O O . ARG A 1 93 ? 4.944 5.732 15.187 1.00 97.75 93 ARG A O 1
ATOM 718 N N . GLN A 1 94 ? 3.487 5.065 13.607 1.00 97.38 94 GLN A N 1
ATOM 719 C CA . GLN A 1 94 ? 2.347 5.849 14.065 1.00 97.38 94 GLN A CA 1
ATOM 720 C C . GLN A 1 94 ? 1.179 4.906 14.341 1.00 97.38 94 GLN A C 1
ATOM 722 O O . GLN A 1 94 ? 0.828 4.092 13.494 1.00 97.38 94 GLN A O 1
ATOM 727 N N . LYS A 1 95 ? 0.579 4.990 15.532 1.00 97.25 95 LYS A N 1
ATOM 728 C CA . LYS A 1 95 ? -0.679 4.286 15.808 1.00 97.25 95 LYS A CA 1
ATOM 729 C C . LYS A 1 95 ? -1.790 4.941 14.992 1.00 97.25 95 LYS A C 1
ATOM 731 O O . LYS A 1 95 ? -1.897 6.165 15.028 1.00 97.25 95 LYS A O 1
ATOM 736 N N . LEU A 1 96 ? -2.586 4.126 14.311 1.00 97.69 96 LEU A N 1
ATOM 737 C CA . LEU A 1 96 ? -3.751 4.589 13.569 1.00 97.69 96 LEU A CA 1
ATOM 738 C C . LEU A 1 96 ? -4.920 4.787 14.539 1.00 97.69 96 LEU A C 1
ATOM 740 O O . LEU A 1 96 ? -5.222 3.916 15.364 1.00 97.69 96 LEU A O 1
ATOM 744 N N . GLN A 1 97 ? -5.517 5.969 14.486 1.00 95.75 97 GLN A N 1
ATOM 745 C CA . GLN A 1 97 ? -6.680 6.377 15.273 1.00 95.75 97 GLN A CA 1
ATOM 746 C C . GLN A 1 97 ? -7.987 6.100 14.531 1.00 95.75 97 GLN A C 1
ATOM 748 O O . GLN A 1 97 ? -9.008 5.847 15.174 1.00 95.75 97 GLN A O 1
ATOM 753 N N . SER A 1 98 ? -7.948 6.123 13.199 1.00 96.38 98 SER A N 1
ATOM 754 C CA . SER A 1 98 ? -9.064 5.780 12.329 1.00 96.38 98 SER A CA 1
ATOM 755 C C . SER A 1 98 ? -8.904 4.372 11.758 1.00 96.38 98 SER A C 1
ATOM 757 O O . SER A 1 98 ? -7.818 3.792 11.697 1.00 96.38 98 SER A O 1
ATOM 759 N N . LYS A 1 99 ? -10.030 3.813 11.323 1.00 96.81 99 LYS A N 1
ATOM 760 C CA . LYS A 1 99 ? -10.083 2.587 10.524 1.00 96.81 99 LYS A CA 1
ATOM 761 C C . LYS A 1 99 ? -10.397 2.847 9.057 1.00 96.81 99 LYS A C 1
ATOM 763 O O . LYS A 1 99 ? -10.284 1.929 8.256 1.00 96.81 99 LYS A O 1
ATOM 768 N N . GLU A 1 100 ? -10.786 4.066 8.720 1.00 98.06 100 GLU A N 1
ATOM 769 C CA . GLU A 1 100 ? -11.012 4.515 7.352 1.00 98.06 100 GLU A CA 1
ATOM 770 C C . GLU A 1 100 ? -9.909 5.502 7.006 1.00 98.06 100 GLU A C 1
ATOM 772 O O . GLU A 1 100 ? -9.759 6.533 7.669 1.00 98.06 100 GLU A O 1
ATOM 777 N N . LEU A 1 101 ? -9.095 5.124 6.030 1.00 98.31 101 LEU A N 1
ATOM 778 C CA . LEU A 1 101 ? -7.860 5.801 5.676 1.00 98.31 101 LEU A CA 1
ATOM 779 C C . LEU A 1 101 ? -7.843 6.024 4.170 1.00 98.31 101 LEU A C 1
ATOM 781 O O . LEU A 1 101 ? -8.268 5.158 3.404 1.00 98.31 101 LEU A O 1
ATOM 785 N N . GLN A 1 102 ? -7.281 7.147 3.755 1.00 98.56 102 GLN A N 1
ATOM 786 C CA . GLN A 1 102 ? -6.946 7.409 2.368 1.00 98.56 102 GLN A CA 1
ATOM 787 C C . GLN A 1 102 ? -5.457 7.717 2.275 1.00 98.56 102 GLN A C 1
ATOM 789 O O . GLN A 1 102 ? -4.957 8.602 2.962 1.00 98.56 102 GLN A O 1
ATOM 794 N N . LEU A 1 103 ? -4.747 6.964 1.444 1.00 98.56 103 LEU A N 1
ATOM 795 C CA . LEU A 1 103 ? -3.349 7.192 1.115 1.00 98.56 103 LEU A CA 1
ATOM 796 C C . LEU A 1 103 ? -3.283 7.884 -0.244 1.00 98.56 103 LEU A C 1
ATOM 798 O O . LEU A 1 103 ? -3.933 7.449 -1.191 1.00 98.56 103 LEU A O 1
ATOM 802 N N . HIS A 1 104 ? -2.473 8.929 -0.342 1.00 98.38 104 HIS A N 1
ATOM 803 C CA . HIS A 1 104 ? -2.232 9.672 -1.570 1.00 98.38 104 HIS A CA 1
ATOM 804 C C . HIS A 1 104 ? -0.727 9.820 -1.801 1.00 98.38 104 HIS A C 1
ATOM 806 O O . HIS A 1 104 ? -0.017 10.398 -0.970 1.00 98.38 104 HIS A O 1
ATOM 812 N N . PHE A 1 105 ? -0.256 9.300 -2.933 1.00 97.56 105 PHE A N 1
ATOM 813 C CA . PHE A 1 105 ? 1.111 9.478 -3.417 1.00 97.56 105 PHE A CA 1
ATOM 814 C C . PHE A 1 105 ? 1.144 10.634 -4.421 1.00 97.56 105 PHE A C 1
ATOM 816 O O . PHE A 1 105 ? 0.381 10.641 -5.381 1.00 97.56 105 PHE A O 1
ATOM 823 N N . SER A 1 106 ? 2.035 11.609 -4.249 1.00 95.81 106 SER A N 1
ATOM 824 C CA . SER A 1 106 ? 2.047 12.803 -5.111 1.00 95.81 106 SER A CA 1
ATOM 825 C C . SER A 1 106 ? 2.581 12.570 -6.531 1.00 95.81 106 SER A C 1
ATOM 827 O O . SER A 1 106 ? 2.477 13.461 -7.366 1.00 95.81 106 SER A O 1
ATOM 829 N N . SER A 1 107 ? 3.189 11.415 -6.810 1.00 89.62 107 SER A N 1
ATOM 830 C CA . SER A 1 107 ? 3.780 11.082 -8.111 1.00 89.62 107 SER A CA 1
ATOM 831 C C . SER A 1 107 ? 3.103 9.861 -8.720 1.00 89.62 107 SER A C 1
ATOM 833 O O . SER A 1 107 ? 2.814 8.896 -8.018 1.00 89.62 107 SER A O 1
ATOM 835 N N . LEU A 1 108 ? 2.911 9.907 -10.039 1.00 86.88 108 LEU A N 1
ATOM 836 C CA . LEU A 1 108 ? 2.352 8.833 -10.868 1.00 86.88 108 LEU A CA 1
ATOM 837 C C . LEU A 1 108 ? 3.416 8.096 -11.698 1.00 86.88 108 LEU A C 1
ATOM 839 O O . LEU A 1 108 ? 3.081 7.235 -12.506 1.00 86.88 108 LEU A O 1
ATOM 843 N N . ILE A 1 109 ? 4.690 8.468 -11.542 1.00 88.44 109 ILE A N 1
ATOM 844 C CA . ILE A 1 109 ? 5.799 7.915 -12.335 1.00 88.44 109 ILE A CA 1
ATOM 845 C C . ILE A 1 109 ? 6.100 6.465 -11.932 1.00 88.44 109 ILE A C 1
ATOM 847 O O . ILE A 1 109 ? 6.510 5.671 -12.771 1.00 88.44 109 ILE A O 1
ATOM 851 N N . SER A 1 110 ? 5.910 6.127 -10.656 1.00 92.00 110 SER A N 1
ATOM 852 C CA . SER A 1 110 ? 6.142 4.782 -10.132 1.00 92.00 110 SER A CA 1
ATOM 853 C C . SER A 1 110 ? 4.841 4.016 -9.981 1.00 92.00 110 SER A C 1
ATOM 855 O O . SER A 1 110 ? 3.798 4.586 -9.658 1.00 92.00 110 SER A O 1
ATOM 857 N N . ASP A 1 111 ? 4.932 2.704 -10.138 1.00 94.56 111 ASP A N 1
ATOM 858 C CA . ASP A 1 111 ? 3.827 1.793 -9.917 1.00 94.56 111 ASP A CA 1
ATOM 859 C C . ASP A 1 111 ? 3.704 1.428 -8.451 1.00 94.56 111 ASP A C 1
ATOM 861 O O . ASP A 1 111 ? 4.652 0.957 -7.824 1.00 94.56 111 ASP A O 1
ATOM 865 N N . ILE A 1 112 ? 2.506 1.641 -7.913 1.00 97.00 112 ILE A N 1
ATOM 866 C CA . ILE A 1 112 ? 2.154 1.252 -6.555 1.00 97.00 112 ILE A CA 1
ATOM 867 C C . ILE A 1 112 ? 1.573 -0.157 -6.602 1.00 97.00 112 ILE A C 1
ATOM 869 O O . ILE A 1 112 ? 0.627 -0.427 -7.343 1.00 97.00 112 ILE A O 1
ATOM 873 N N . SER A 1 113 ? 2.117 -1.041 -5.773 1.00 97.81 113 SER A N 1
ATOM 874 C CA . SER A 1 113 ? 1.528 -2.354 -5.514 1.00 97.81 113 SER A CA 1
ATOM 875 C C . SER A 1 113 ? 1.327 -2.575 -4.019 1.00 97.81 113 SER A C 1
ATOM 877 O O . SER A 1 113 ? 2.038 -1.996 -3.193 1.00 97.81 113 SER A O 1
ATOM 879 N N . ILE A 1 114 ? 0.333 -3.389 -3.664 1.00 98.69 114 ILE A N 1
ATOM 880 C CA . ILE A 1 114 ? -0.059 -3.635 -2.274 1.00 98.69 114 ILE A CA 1
ATOM 881 C C . ILE A 1 114 ? -0.193 -5.134 -2.038 1.00 98.69 114 ILE A C 1
ATOM 883 O O . ILE A 1 114 ? -1.012 -5.799 -2.666 1.00 98.69 114 ILE A O 1
ATOM 887 N N . PHE A 1 115 ? 0.566 -5.657 -1.083 1.00 98.69 115 PHE A N 1
ATOM 888 C CA . PHE A 1 115 ? 0.464 -7.047 -0.648 1.00 98.69 115 PHE A CA 1
ATOM 889 C C . PHE A 1 115 ? -0.304 -7.104 0.671 1.00 98.69 115 PHE A C 1
ATOM 891 O O . PHE A 1 115 ? 0.189 -6.612 1.689 1.00 98.69 115 PHE A O 1
ATOM 898 N N . LEU A 1 116 ? -1.506 -7.687 0.661 1.00 98.69 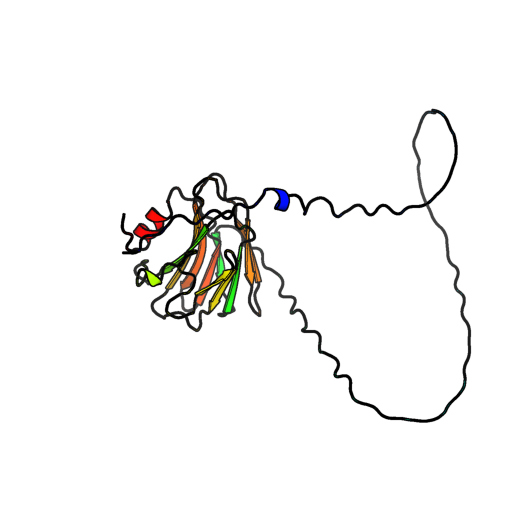116 LEU A N 1
ATOM 899 C CA . LEU A 1 116 ? -2.284 -7.961 1.869 1.00 98.69 116 LEU A CA 1
ATOM 900 C C . LEU A 1 116 ? -1.876 -9.344 2.377 1.00 98.69 116 LEU A C 1
ATOM 902 O O . LEU A 1 116 ? -2.203 -10.360 1.760 1.00 98.69 116 LEU A O 1
ATOM 906 N N . ILE A 1 117 ? -1.144 -9.377 3.487 1.00 98.31 117 ILE A N 1
ATOM 907 C CA . ILE A 1 117 ? -0.494 -10.587 3.984 1.00 98.31 117 ILE A CA 1
ATOM 908 C C . ILE A 1 117 ? -0.964 -10.983 5.384 1.00 98.31 117 ILE A C 1
ATOM 910 O O . ILE A 1 117 ? -1.345 -10.146 6.212 1.00 98.31 117 ILE A O 1
ATOM 914 N N . ASP A 1 118 ? -0.911 -12.282 5.641 1.00 98.00 118 ASP A N 1
ATOM 915 C CA . ASP A 1 118 ? -1.295 -12.908 6.901 1.00 98.00 118 ASP A CA 1
ATOM 916 C C . ASP A 1 118 ? -0.114 -13.071 7.879 1.00 98.00 118 ASP A C 1
ATOM 918 O O . ASP A 1 118 ? 0.988 -12.551 7.674 1.00 98.00 118 ASP A O 1
ATOM 922 N N . GLU A 1 119 ? -0.342 -13.805 8.971 1.00 96.94 119 GLU A N 1
ATOM 923 C CA . GLU A 1 119 ? 0.674 -14.129 9.986 1.00 96.94 119 GLU A CA 1
ATOM 924 C C . GLU A 1 119 ? 1.854 -14.949 9.449 1.00 96.94 119 GLU A C 1
ATOM 926 O O . GLU A 1 119 ? 2.945 -14.897 10.020 1.00 96.94 119 GLU A O 1
ATOM 931 N N . SER A 1 120 ? 1.673 -15.675 8.342 1.00 97.00 120 SER A N 1
ATOM 932 C CA . SER A 1 120 ? 2.749 -16.407 7.667 1.00 97.00 120 SER A CA 1
ATOM 933 C C . SER A 1 120 ? 3.619 -15.503 6.784 1.00 97.00 120 SER A C 1
ATOM 935 O O . SER A 1 120 ? 4.585 -15.970 6.178 1.00 97.00 120 SER A O 1
ATOM 937 N N . ASN A 1 121 ? 3.317 -14.196 6.749 1.00 97.25 121 ASN A N 1
ATOM 938 C CA . ASN A 1 121 ? 3.970 -13.190 5.913 1.00 97.25 121 ASN A CA 1
ATOM 939 C C . ASN A 1 121 ? 3.808 -13.501 4.411 1.00 97.25 121 ASN A C 1
ATOM 941 O O . ASN A 1 121 ? 4.697 -13.203 3.609 1.00 97.25 121 ASN A O 1
ATOM 945 N N . LYS A 1 122 ? 2.667 -14.103 4.045 1.00 98.12 122 LYS A N 1
ATOM 946 C CA . LYS A 1 122 ? 2.265 -14.427 2.672 1.00 98.12 122 LYS A CA 1
ATOM 947 C C . LYS A 1 122 ? 0.864 -13.895 2.378 1.00 98.12 122 LYS A C 1
ATOM 949 O O . LYS A 1 122 ? 0.068 -13.675 3.289 1.00 98.12 122 LYS A O 1
ATOM 954 N N . VAL A 1 123 ? 0.563 -13.669 1.103 1.00 98.06 123 VAL A N 1
ATOM 955 C CA . VAL A 1 123 ? -0.801 -13.363 0.661 1.00 98.06 123 VAL A CA 1
ATOM 956 C C . VAL A 1 123 ? -1.702 -14.585 0.853 1.00 98.06 123 VAL A C 1
ATOM 958 O O . VAL A 1 123 ? -1.268 -15.720 0.661 1.00 98.06 123 VAL A O 1
ATOM 961 N N . LEU A 1 124 ? -2.979 -14.361 1.174 1.00 94.81 124 LEU A N 1
ATOM 962 C CA . LEU A 1 124 ? -3.977 -15.444 1.256 1.00 94.81 124 LEU A CA 1
ATOM 963 C C . LEU A 1 124 ? -4.259 -16.081 -0.116 1.00 94.81 124 LEU A C 1
ATOM 965 O O . LEU A 1 124 ? -4.767 -17.197 -0.212 1.00 94.81 124 LEU A O 1
ATOM 969 N N . GLY A 1 125 ? -3.953 -15.343 -1.180 1.00 95.12 125 GLY A N 1
ATOM 970 C CA . GLY A 1 125 ? -4.060 -15.762 -2.563 1.00 95.12 125 GLY A CA 1
ATOM 971 C C . GLY A 1 125 ? -3.689 -14.623 -3.505 1.00 95.12 125 GLY A C 1
ATOM 972 O O . GLY A 1 125 ? -3.581 -13.467 -3.10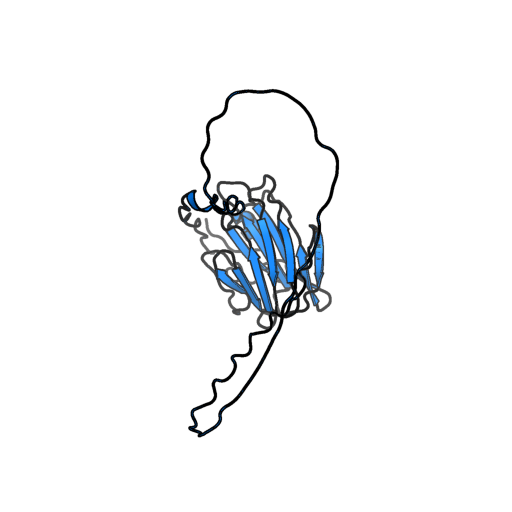6 1.00 95.12 125 GLY A O 1
ATOM 973 N N . ASP A 1 126 ? -3.544 -14.966 -4.775 1.00 93.38 126 ASP A N 1
ATOM 974 C CA . ASP A 1 126 ? -3.245 -14.079 -5.904 1.00 93.38 126 ASP A CA 1
ATOM 975 C C . ASP A 1 126 ? -4.123 -12.803 -5.952 1.00 93.38 126 ASP A C 1
ATOM 977 O O . ASP A 1 126 ? -3.662 -11.716 -6.295 1.00 93.38 126 ASP A O 1
ATOM 981 N N . ASN A 1 127 ? -5.387 -12.907 -5.538 1.00 94.88 127 ASN A N 1
ATOM 982 C CA . ASN A 1 127 ? -6.343 -11.797 -5.490 1.00 94.88 127 ASN A CA 1
ATOM 983 C C . ASN A 1 127 ? -6.133 -10.810 -4.317 1.00 94.88 127 ASN A C 1
ATOM 985 O O . ASN A 1 127 ? -6.801 -9.781 -4.256 1.00 94.88 127 ASN A O 1
ATOM 989 N N . TRP A 1 128 ? -5.215 -11.104 -3.391 1.00 97.56 128 TRP A N 1
ATOM 990 C CA . TRP A 1 128 ? -4.819 -10.240 -2.264 1.00 97.56 128 TRP A CA 1
ATOM 991 C C . TRP A 1 128 ? -3.555 -9.415 -2.555 1.00 97.56 128 TRP A C 1
ATOM 993 O O . TRP A 1 128 ? -3.065 -8.685 -1.693 1.00 97.56 128 TRP A O 1
ATOM 1003 N N . PHE A 1 129 ? -3.034 -9.519 -3.777 1.00 97.69 129 PHE A N 1
ATOM 1004 C CA . PHE A 1 129 ? -1.987 -8.662 -4.317 1.00 97.69 129 PHE A CA 1
ATOM 1005 C C . PHE A 1 129 ? -2.611 -7.629 -5.258 1.00 97.69 129 PHE A C 1
ATOM 1007 O O . PHE A 1 129 ? -3.066 -7.965 -6.346 1.00 97.69 129 PHE A O 1
ATOM 1014 N N . LEU A 1 130 ? -2.673 -6.369 -4.846 1.00 97.69 130 LEU A N 1
ATOM 1015 C CA . LEU A 1 130 ? -3.267 -5.306 -5.651 1.00 97.69 130 LEU A CA 1
ATOM 1016 C C . LEU A 1 130 ? -2.202 -4.572 -6.455 1.00 97.69 130 LEU A C 1
ATOM 1018 O O . LEU A 1 130 ? -1.136 -4.238 -5.942 1.00 97.69 130 LEU A O 1
ATOM 1022 N N . TYR A 1 131 ? -2.530 -4.304 -7.709 1.00 94.31 131 TYR A N 1
ATOM 1023 C CA . TYR A 1 131 ? -1.702 -3.591 -8.677 1.00 94.31 131 TYR A CA 1
ATOM 1024 C C . TYR A 1 131 ? -2.626 -2.938 -9.714 1.00 94.31 131 TYR A C 1
ATOM 1026 O O . TYR A 1 131 ? -3.847 -3.079 -9.637 1.00 94.31 131 TYR A O 1
ATOM 1034 N N . TYR A 1 132 ? -2.080 -2.232 -10.702 1.00 87.88 132 TYR A N 1
ATOM 1035 C CA . TYR A 1 132 ? -2.871 -1.412 -11.632 1.00 87.88 132 TYR A CA 1
ATOM 1036 C C . TYR A 1 132 ? -4.005 -2.163 -12.382 1.00 87.88 132 TYR A C 1
ATOM 1038 O O . TYR A 1 132 ? -4.993 -1.535 -12.750 1.00 87.88 132 TYR A O 1
ATOM 1046 N N . ASN A 1 133 ? -3.918 -3.492 -12.565 1.00 89.56 133 ASN A N 1
ATOM 1047 C CA . ASN A 1 133 ? -4.985 -4.314 -13.173 1.00 89.56 133 ASN A CA 1
ATOM 1048 C C . ASN A 1 133 ? -5.868 -5.072 -12.166 1.00 89.56 133 ASN A C 1
ATOM 1050 O O . ASN A 1 133 ? -6.820 -5.743 -12.562 1.00 89.56 133 ASN A O 1
ATOM 1054 N N . GLN A 1 134 ? -5.572 -4.980 -10.873 1.00 93.56 134 GLN A N 1
ATOM 1055 C CA . GLN A 1 134 ? -6.361 -5.567 -9.795 1.00 93.56 134 GLN A CA 1
ATOM 1056 C C . GLN A 1 134 ? -6.496 -4.526 -8.687 1.00 93.56 134 GLN A C 1
ATOM 1058 O O . GLN A 1 134 ? -5.744 -4.509 -7.715 1.00 93.56 134 GLN A O 1
ATOM 1063 N N . ASN A 1 135 ? -7.444 -3.612 -8.883 1.00 95.94 135 ASN A N 1
ATOM 1064 C CA . ASN A 1 135 ? -7.564 -2.383 -8.105 1.00 95.94 135 ASN A CA 1
ATOM 1065 C C . ASN A 1 135 ? -8.382 -2.520 -6.809 1.00 95.94 135 ASN A C 1
ATOM 1067 O O . ASN A 1 135 ? -8.562 -1.522 -6.118 1.00 95.94 135 ASN A O 1
ATOM 1071 N N . LEU A 1 136 ? -8.898 -3.709 -6.482 1.00 98.12 136 LEU A N 1
ATOM 1072 C CA . LEU A 1 136 ? -9.826 -3.926 -5.371 1.00 98.12 136 LEU A CA 1
ATOM 1073 C C . LEU A 1 136 ? -9.575 -5.280 -4.704 1.00 98.12 136 LEU A C 1
ATOM 1075 O O . LEU A 1 136 ? -9.512 -6.304 -5.384 1.00 98.12 136 LEU A O 1
ATOM 1079 N N . SER A 1 137 ? -9.465 -5.284 -3.375 1.00 98.31 137 SER A N 1
ATOM 1080 C CA . SER A 1 137 ? -9.333 -6.516 -2.595 1.00 98.31 137 SER A CA 1
ATOM 1081 C C . SER A 1 137 ? -10.637 -7.327 -2.572 1.00 98.31 137 SER A C 1
ATOM 1083 O O . SER A 1 137 ? -11.725 -6.756 -2.700 1.00 98.31 137 SER A O 1
ATOM 1085 N N . PRO A 1 138 ? -10.576 -8.656 -2.346 1.00 98.06 138 PRO A N 1
ATOM 1086 C CA . PRO A 1 138 ? -11.758 -9.523 -2.384 1.00 98.06 138 PRO A CA 1
ATOM 1087 C C . PRO A 1 138 ? -12.812 -9.197 -1.318 1.00 98.06 138 PRO A C 1
ATOM 1089 O O . PRO A 1 138 ? -13.985 -9.510 -1.487 1.00 98.06 138 PRO A O 1
ATOM 1092 N N . ASP A 1 139 ? -12.392 -8.581 -0.214 1.00 98.31 139 ASP A N 1
ATOM 1093 C CA . ASP A 1 139 ? -13.248 -8.127 0.887 1.00 98.31 139 ASP A CA 1
ATOM 1094 C C . ASP A 1 139 ? -13.671 -6.651 0.763 1.00 98.31 139 ASP A C 1
ATOM 1096 O O . ASP A 1 139 ? -14.332 -6.111 1.653 1.00 98.31 139 ASP A O 1
ATOM 1100 N N . HIS A 1 140 ? -13.289 -5.985 -0.332 1.00 98.19 140 HIS A N 1
ATOM 1101 C CA . HIS A 1 140 ? -13.543 -4.567 -0.589 1.00 98.19 140 HIS A CA 1
ATOM 1102 C C . HIS A 1 140 ? -13.007 -3.622 0.500 1.00 98.19 140 HIS A C 1
ATOM 1104 O O . HIS A 1 140 ? -13.535 -2.523 0.700 1.00 98.19 140 HIS A O 1
ATOM 1110 N N . SER A 1 141 ? -11.985 -4.056 1.238 1.00 98.50 141 SER A N 1
ATOM 1111 C CA . SER A 1 141 ? -11.335 -3.256 2.273 1.00 98.50 141 SER A CA 1
ATOM 1112 C C . SER A 1 141 ? -10.246 -2.343 1.722 1.00 98.50 141 SER A C 1
ATOM 1114 O O . SER A 1 141 ? -10.003 -1.301 2.318 1.00 98.50 141 SER A O 1
ATOM 1116 N N . VAL A 1 142 ? -9.615 -2.682 0.596 1.00 98.69 142 VAL A N 1
ATOM 1117 C CA . VAL A 1 142 ? -8.558 -1.878 -0.029 1.00 98.69 142 VAL A CA 1
ATOM 1118 C C . VAL A 1 142 ? -8.892 -1.657 -1.496 1.00 98.69 142 VAL A C 1
ATOM 1120 O O . VAL A 1 142 ? -9.175 -2.612 -2.219 1.00 98.69 142 VAL A O 1
ATOM 1123 N N . GLN A 1 143 ? -8.859 -0.400 -1.933 1.00 98.44 143 GLN A N 1
ATOM 1124 C CA . GLN A 1 143 ? -9.204 -0.016 -3.297 1.00 98.44 143 GLN A CA 1
ATOM 1125 C C . GLN A 1 143 ? -8.311 1.113 -3.810 1.00 98.44 143 GLN A C 1
ATOM 1127 O O . GLN A 1 143 ? -8.195 2.145 -3.152 1.00 98.44 143 GLN A O 1
ATOM 1132 N N . PHE A 1 144 ? -7.769 0.967 -5.018 1.00 98.19 144 PHE A N 1
ATOM 1133 C CA . PHE A 1 144 ? -7.285 2.103 -5.799 1.00 98.19 144 PHE A CA 1
ATOM 1134 C C . PHE A 1 144 ? -8.490 2.851 -6.377 1.00 98.19 144 PHE A C 1
ATOM 1136 O O . PHE A 1 144 ? -9.244 2.305 -7.186 1.00 98.19 144 PHE A O 1
ATOM 1143 N N . VAL A 1 145 ? -8.694 4.086 -5.923 1.00 96.94 145 VAL A N 1
ATOM 1144 C CA . VAL A 1 145 ? -9.713 5.002 -6.467 1.00 96.94 145 VAL A CA 1
ATOM 1145 C C . VAL A 1 145 ? -9.162 5.713 -7.701 1.00 96.94 145 VAL A C 1
ATOM 1147 O O . VAL A 1 145 ? -9.880 5.932 -8.672 1.00 96.94 145 VAL A O 1
ATOM 1150 N N . GLU A 1 146 ? -7.864 6.003 -7.663 1.00 95.38 146 GLU A N 1
ATOM 1151 C CA . GLU A 1 146 ? -7.045 6.493 -8.767 1.00 95.38 146 GLU A CA 1
ATOM 1152 C C . GLU A 1 146 ? -5.701 5.750 -8.741 1.00 95.38 146 GLU A C 1
ATOM 1154 O O . GLU A 1 146 ? -5.394 5.051 -7.771 1.00 95.38 146 GLU A O 1
ATOM 1159 N N . ASP A 1 147 ? -4.875 5.927 -9.774 1.00 93.88 147 ASP A N 1
ATOM 1160 C CA . ASP A 1 147 ? -3.569 5.258 -9.896 1.00 93.88 147 ASP A CA 1
ATOM 1161 C C . ASP A 1 147 ? -2.636 5.545 -8.688 1.00 93.88 147 ASP A C 1
ATOM 1163 O O . ASP A 1 147 ? -1.766 4.733 -8.381 1.00 93.88 147 ASP A O 1
ATOM 1167 N N . ASN A 1 148 ? -2.832 6.664 -7.976 1.00 95.88 148 ASN A N 1
ATOM 1168 C CA . ASN A 1 148 ? -2.053 7.117 -6.814 1.00 95.88 148 ASN A CA 1
ATOM 1169 C C . ASN A 1 148 ? -2.875 7.378 -5.533 1.00 95.88 148 ASN A C 1
ATOM 1171 O O . ASN A 1 148 ? -2.316 7.871 -4.546 1.00 95.88 148 ASN A O 1
ATOM 1175 N N . VAL A 1 149 ? -4.177 7.064 -5.531 1.00 97.81 149 VAL A N 1
ATOM 1176 C CA . VAL A 1 149 ? -5.082 7.272 -4.385 1.00 97.81 149 VAL A CA 1
ATOM 1177 C C . VAL A 1 149 ? -5.682 5.942 -3.954 1.00 97.81 149 VAL A C 1
ATOM 1179 O O . VAL A 1 149 ? -6.396 5.292 -4.720 1.00 97.81 149 VAL A O 1
ATOM 1182 N N . ILE A 1 150 ? -5.427 5.550 -2.706 1.00 98.69 150 ILE A N 1
ATOM 1183 C CA . ILE A 1 150 ? -5.836 4.258 -2.155 1.00 98.69 150 ILE A CA 1
ATOM 1184 C C . ILE A 1 150 ? -6.706 4.466 -0.924 1.00 98.69 150 ILE A C 1
ATOM 1186 O O . ILE A 1 150 ? -6.267 5.050 0.065 1.00 98.69 150 ILE A O 1
ATOM 1190 N N . ASN A 1 151 ? -7.916 3.921 -0.957 1.00 98.69 151 ASN A N 1
ATOM 1191 C CA . ASN A 1 151 ? -8.790 3.844 0.204 1.00 98.69 151 ASN A CA 1
ATOM 1192 C C . ASN A 1 151 ? -8.569 2.521 0.942 1.00 98.69 151 ASN A C 1
ATOM 1194 O O . ASN A 1 151 ? -8.508 1.458 0.323 1.00 98.69 151 ASN A O 1
ATOM 1198 N N . VAL A 1 152 ? -8.499 2.588 2.271 1.00 98.75 152 VAL A N 1
ATOM 1199 C CA . VAL A 1 152 ? -8.378 1.438 3.173 1.00 98.75 152 VAL A CA 1
ATOM 1200 C C . VAL A 1 152 ? -9.462 1.520 4.247 1.00 98.75 152 VAL A C 1
ATOM 1202 O O 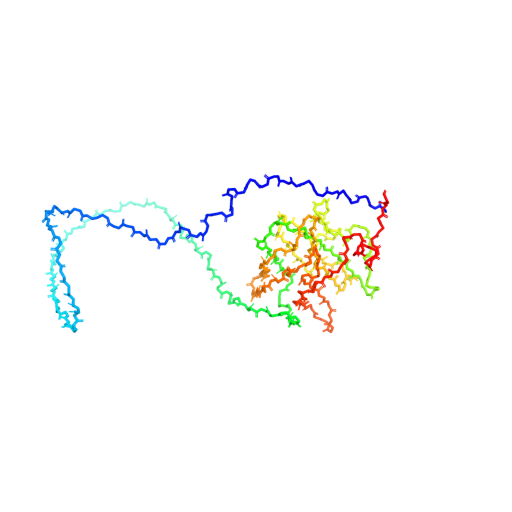. VAL A 1 152 ? -9.565 2.514 4.964 1.00 98.75 152 VAL A O 1
ATOM 1205 N N . ASN A 1 153 ? -10.252 0.458 4.397 1.00 98.56 153 ASN A N 1
ATOM 1206 C CA . ASN A 1 153 ? -11.259 0.294 5.439 1.00 98.56 153 ASN A CA 1
ATOM 1207 C C . ASN A 1 153 ? -10.951 -0.941 6.300 1.00 98.56 153 ASN A C 1
ATOM 1209 O O . ASN A 1 153 ? -11.360 -2.067 6.007 1.00 98.56 153 ASN A O 1
ATOM 1213 N N . LEU A 1 154 ? -10.282 -0.703 7.424 1.00 98.25 154 LEU A N 1
ATOM 1214 C CA . LEU A 1 154 ? -9.875 -1.715 8.398 1.00 98.25 154 LEU A CA 1
ATOM 1215 C C . LEU A 1 154 ? -11.057 -2.359 9.147 1.00 98.25 154 LEU A C 1
ATOM 1217 O O . LEU A 1 154 ? -10.848 -3.329 9.868 1.00 98.25 154 LEU A O 1
ATOM 1221 N N . ASN A 1 155 ? -12.291 -1.844 9.021 1.00 97.25 155 ASN A N 1
ATOM 1222 C CA . ASN A 1 155 ? -13.483 -2.526 9.549 1.00 97.25 155 ASN A CA 1
ATOM 1223 C C . ASN A 1 155 ? -13.971 -3.654 8.635 1.00 97.25 155 ASN A C 1
ATOM 1225 O O . ASN A 1 155 ? -14.620 -4.576 9.122 1.00 97.25 155 ASN A O 1
ATOM 1229 N N . LYS A 1 156 ? -13.698 -3.562 7.329 1.00 98.12 156 LYS A N 1
ATOM 1230 C CA . LYS A 1 156 ? -14.071 -4.583 6.338 1.00 98.12 156 LYS A CA 1
ATOM 1231 C C . LYS A 1 156 ? -12.965 -5.606 6.099 1.00 98.12 156 LYS A C 1
ATOM 1233 O O . LYS A 1 156 ? -13.238 -6.660 5.538 1.00 98.12 156 LYS A O 1
ATOM 1238 N N . LEU A 1 157 ? -11.740 -5.269 6.504 1.00 98.50 157 LEU A N 1
ATOM 1239 C CA . LEU A 1 157 ? -10.558 -6.081 6.268 1.00 98.50 157 LEU A CA 1
ATOM 1240 C C . LEU A 1 157 ? -10.719 -7.479 6.870 1.00 98.50 157 LEU A C 1
ATOM 1242 O O . LEU A 1 157 ? -11.058 -7.635 8.047 1.00 98.50 157 LEU A O 1
ATOM 1246 N N . ASN A 1 158 ? -10.449 -8.490 6.053 1.00 98.38 158 ASN A N 1
ATOM 1247 C CA . ASN A 1 158 ? -10.439 -9.883 6.455 1.00 98.38 158 ASN A CA 1
ATOM 1248 C C . ASN A 1 158 ? -9.507 -10.084 7.655 1.00 98.38 158 ASN A C 1
ATOM 1250 O O . ASN A 1 158 ? -8.350 -9.667 7.650 1.00 98.38 158 ASN A O 1
ATOM 1254 N N . THR A 1 159 ? -10.019 -10.759 8.682 1.00 97.56 159 THR A N 1
ATOM 1255 C CA . THR A 1 159 ? -9.352 -10.940 9.976 1.00 97.56 159 THR A CA 1
ATOM 1256 C C . THR A 1 159 ? -8.047 -11.730 9.909 1.00 97.56 159 THR A C 1
ATOM 1258 O O . THR A 1 159 ? -7.257 -11.665 10.847 1.00 97.56 159 THR A O 1
ATOM 1261 N N . SER A 1 160 ? -7.812 -12.485 8.833 1.00 97.94 160 SER A N 1
ATOM 1262 C CA . SER A 1 160 ? -6.540 -13.176 8.605 1.00 97.94 160 SER A CA 1
ATOM 1263 C C . SER A 1 160 ? -5.420 -12.227 8.170 1.00 97.94 160 SER A C 1
ATOM 1265 O O . SER A 1 160 ? -4.253 -12.561 8.359 1.00 97.94 160 SER A O 1
ATOM 1267 N N . ILE A 1 161 ? -5.739 -11.047 7.624 1.00 98.50 161 ILE A N 1
ATOM 1268 C CA . ILE A 1 161 ? -4.734 -10.062 7.210 1.00 98.50 161 ILE A CA 1
ATOM 1269 C C . ILE A 1 161 ? -4.164 -9.352 8.435 1.00 98.50 161 ILE A C 1
ATOM 1271 O O . ILE A 1 161 ? -4.886 -8.731 9.213 1.00 98.50 161 ILE A O 1
ATOM 1275 N N . GLN A 1 162 ? -2.841 -9.396 8.566 1.00 98.06 162 GLN A N 1
ATOM 1276 C CA . GLN A 1 162 ? -2.107 -8.752 9.657 1.00 98.06 162 GLN A CA 1
ATOM 1277 C C . GLN A 1 162 ? -1.226 -7.606 9.181 1.00 98.06 162 GLN A C 1
ATOM 1279 O O . GLN A 1 162 ? -0.790 -6.786 9.992 1.00 98.06 162 GLN A O 1
ATOM 1284 N N . LYS A 1 163 ? -0.934 -7.531 7.881 1.00 98.62 163 LYS A N 1
ATOM 1285 C CA . LYS A 1 163 ? -0.091 -6.479 7.323 1.00 98.62 163 LYS A CA 1
ATOM 1286 C C . LYS A 1 163 ? -0.447 -6.190 5.867 1.00 98.62 163 LYS A C 1
ATOM 1288 O O . LYS A 1 163 ? -0.793 -7.081 5.105 1.00 98.62 163 LYS A O 1
ATOM 1293 N N . MET A 1 164 ? -0.328 -4.926 5.497 1.00 98.81 164 MET A N 1
ATOM 1294 C CA . MET A 1 164 ? -0.320 -4.427 4.131 1.00 98.81 164 MET A CA 1
ATOM 1295 C C . MET A 1 164 ? 1.058 -3.837 3.860 1.00 98.81 164 MET A C 1
ATOM 1297 O O . MET A 1 164 ? 1.506 -2.970 4.616 1.00 98.81 164 MET A O 1
ATOM 1301 N N . VAL A 1 165 ? 1.720 -4.299 2.805 1.00 98.81 165 VAL A N 1
ATOM 1302 C CA . VAL A 1 165 ? 3.010 -3.762 2.350 1.00 98.81 165 VAL A CA 1
ATOM 1303 C C . VAL A 1 165 ? 2.781 -2.986 1.063 1.00 98.81 165 VAL A C 1
ATOM 1305 O O . VAL A 1 165 ? 2.294 -3.561 0.092 1.00 98.81 165 VAL A O 1
ATOM 1308 N N . PHE A 1 166 ? 3.131 -1.700 1.062 1.00 98.62 166 PHE A N 1
ATOM 1309 C CA . PHE A 1 166 ? 3.006 -0.819 -0.097 1.00 98.62 166 PHE A CA 1
ATOM 1310 C C . PHE A 1 166 ? 4.378 -0.657 -0.746 1.00 98.62 166 PHE A C 1
ATOM 1312 O O . PHE A 1 166 ? 5.304 -0.110 -0.133 1.00 98.62 166 PHE A O 1
ATOM 1319 N N . THR A 1 167 ? 4.511 -1.122 -1.981 1.00 98.44 167 THR A N 1
ATOM 1320 C CA . THR A 1 167 ? 5.753 -1.042 -2.753 1.00 98.44 167 THR A CA 1
ATOM 1321 C C . THR A 1 167 ? 5.619 -0.037 -3.884 1.00 98.44 167 THR A C 1
ATOM 1323 O O . THR A 1 167 ? 4.547 0.086 -4.475 1.00 98.44 167 THR A O 1
ATOM 1326 N N . LEU A 1 168 ? 6.717 0.647 -4.198 1.00 97.44 168 LEU A N 1
ATOM 1327 C CA . LEU A 1 168 ? 6.860 1.426 -5.425 1.00 97.44 168 LEU A CA 1
ATOM 1328 C C . LEU A 1 168 ? 7.871 0.722 -6.323 1.00 97.44 168 LEU A C 1
ATOM 1330 O O . LEU A 1 168 ? 8.948 0.365 -5.847 1.00 97.44 168 LEU A O 1
ATOM 1334 N N . THR A 1 169 ? 7.538 0.542 -7.595 1.00 95.88 169 THR A N 1
ATOM 1335 C CA . THR A 1 169 ? 8.431 -0.027 -8.615 1.00 95.88 169 THR A CA 1
ATOM 1336 C C . THR A 1 169 ? 8.436 0.842 -9.870 1.00 95.88 169 THR A C 1
ATOM 1338 O O . THR A 1 169 ? 7.465 1.541 -10.153 1.00 95.88 169 THR A O 1
ATOM 1341 N N . SER A 1 170 ? 9.532 0.835 -10.620 1.00 91.88 170 SER A N 1
ATOM 1342 C CA . SER A 1 170 ? 9.671 1.582 -11.870 1.00 91.88 170 SER A CA 1
ATOM 1343 C C . SER A 1 170 ? 10.547 0.806 -12.847 1.00 91.88 170 SER A C 1
ATOM 1345 O O . SER A 1 170 ? 11.692 0.487 -12.539 1.00 91.88 170 SER A O 1
ATOM 1347 N N . ASP A 1 171 ? 10.031 0.531 -14.043 1.00 83.00 171 ASP A N 1
ATOM 1348 C CA . ASP A 1 171 ? 10.714 -0.333 -15.014 1.00 83.00 171 ASP A CA 1
ATOM 1349 C C . ASP A 1 171 ? 11.935 0.340 -15.660 1.00 83.00 171 ASP A C 1
ATOM 1351 O O . ASP A 1 171 ? 12.937 -0.310 -15.958 1.00 83.00 171 ASP A O 1
ATOM 1355 N N . SER A 1 172 ? 11.871 1.655 -15.889 1.00 75.75 172 SER A N 1
ATOM 1356 C CA . SER A 1 172 ? 12.843 2.364 -16.737 1.00 75.75 172 SER A CA 1
ATOM 1357 C C . SER A 1 172 ? 13.636 3.458 -16.027 1.00 75.75 172 SER A C 1
ATOM 1359 O O . SER A 1 172 ? 14.531 4.048 -16.629 1.00 75.75 172 SER A O 1
ATOM 1361 N N . ALA A 1 173 ? 13.289 3.784 -14.783 1.00 84.38 173 ALA A N 1
ATOM 1362 C CA . ALA A 1 173 ? 13.891 4.896 -14.053 1.00 84.38 173 ALA A CA 1
ATOM 1363 C C . ALA A 1 173 ? 13.971 4.620 -12.552 1.00 84.38 173 ALA A C 1
ATOM 1365 O O . ALA A 1 173 ? 13.281 3.746 -12.031 1.00 84.38 173 ALA A O 1
ATOM 1366 N N . THR A 1 174 ? 14.781 5.407 -11.852 1.00 92.06 174 THR A N 1
ATOM 1367 C CA . THR A 1 174 ? 14.773 5.446 -10.390 1.00 92.06 174 THR A CA 1
ATOM 1368 C C . THR A 1 174 ? 13.434 5.976 -9.881 1.00 92.06 174 THR A C 1
ATOM 1370 O O . THR A 1 174 ? 12.809 6.820 -10.530 1.00 92.06 174 THR A O 1
ATOM 1373 N N . ILE A 1 175 ? 13.008 5.529 -8.702 1.00 94.19 175 ILE A N 1
ATOM 1374 C CA . ILE A 1 175 ? 11.850 6.099 -8.015 1.00 94.19 175 ILE A CA 1
ATOM 1375 C C . ILE A 1 175 ? 12.125 7.597 -7.784 1.00 94.19 175 ILE A C 1
ATOM 1377 O O . ILE A 1 175 ? 13.190 7.947 -7.269 1.00 94.19 175 ILE A O 1
ATOM 1381 N N . PRO A 1 176 ? 11.228 8.513 -8.187 1.00 93.06 176 PRO A N 1
ATOM 1382 C CA . PRO A 1 176 ? 11.410 9.928 -7.914 1.00 93.06 176 PRO A CA 1
ATOM 1383 C C . PRO A 1 176 ? 11.138 10.216 -6.440 1.00 93.06 176 PRO A C 1
ATOM 1385 O O . PRO A 1 176 ? 10.334 9.541 -5.790 1.00 93.06 176 PRO A O 1
ATOM 1388 N N . ASN A 1 177 ? 11.731 11.295 -5.936 1.00 95.56 177 ASN A N 1
ATOM 1389 C CA . ASN A 1 177 ? 11.299 11.843 -4.659 1.00 95.56 177 ASN A CA 1
ATOM 1390 C C . ASN A 1 177 ? 9.818 12.212 -4.751 1.00 95.56 177 ASN A C 1
ATOM 1392 O O . ASN A 1 177 ? 9.376 12.868 -5.696 1.00 95.56 177 ASN A O 1
ATOM 1396 N N . THR A 1 178 ? 9.048 11.748 -3.779 1.00 95.69 178 THR A N 1
ATOM 1397 C CA . THR A 1 178 ? 7.595 11.897 -3.766 1.00 95.69 178 THR A CA 1
ATOM 1398 C C . THR A 1 178 ? 7.115 12.069 -2.335 1.00 95.69 178 THR A C 1
ATOM 1400 O O . THR A 1 178 ? 7.865 11.875 -1.380 1.00 95.69 178 THR A O 1
ATOM 1403 N N . LYS A 1 179 ? 5.857 12.447 -2.166 1.00 97.69 179 LYS A N 1
ATOM 1404 C CA . LYS A 1 179 ? 5.228 12.620 -0.865 1.00 97.69 179 LYS A CA 1
ATOM 1405 C C . LYS A 1 179 ? 4.101 11.612 -0.722 1.00 97.69 179 LYS A C 1
ATOM 1407 O O . LYS A 1 179 ? 3.272 11.476 -1.620 1.00 97.69 179 LYS A O 1
ATOM 1412 N N . LEU A 1 180 ? 4.059 10.938 0.420 1.00 98.38 180 LEU A N 1
ATOM 1413 C CA . LEU A 1 180 ? 2.924 10.118 0.827 1.00 98.38 180 LEU A CA 1
ATOM 1414 C C . LEU A 1 180 ? 2.174 10.846 1.934 1.00 98.38 180 LEU A C 1
ATOM 1416 O O . LEU A 1 180 ? 2.743 11.132 2.988 1.00 98.38 180 LEU A O 1
ATOM 1420 N N . THR A 1 181 ? 0.892 11.105 1.705 1.00 98.31 181 THR A N 1
ATOM 1421 C CA . THR A 1 181 ? -0.028 11.602 2.731 1.00 98.31 181 THR A CA 1
ATOM 1422 C C . THR A 1 181 ? -1.043 10.517 3.056 1.00 98.31 181 THR A C 1
ATOM 1424 O O . THR A 1 181 ? -1.614 9.924 2.146 1.00 98.31 181 THR A O 1
ATOM 1427 N N . LEU A 1 182 ? -1.278 10.267 4.340 1.00 98.25 182 LEU A N 1
ATOM 1428 C CA . LEU A 1 182 ? -2.433 9.519 4.814 1.00 98.25 182 LEU A CA 1
ATOM 1429 C C . LEU A 1 182 ? -3.394 10.487 5.494 1.00 98.25 182 LEU A C 1
ATOM 1431 O O . LEU A 1 182 ? -2.983 11.256 6.366 1.00 98.25 182 LEU A O 1
ATOM 1435 N N . THR A 1 183 ? -4.668 10.416 5.138 1.00 97.81 183 THR A N 1
ATOM 1436 C CA . THR A 1 183 ? -5.742 11.202 5.743 1.00 97.81 183 THR A CA 1
ATOM 1437 C C . THR A 1 183 ? -6.875 10.304 6.226 1.00 97.81 183 THR A C 1
ATOM 1439 O O . THR A 1 183 ? -7.079 9.185 5.756 1.00 97.81 183 THR A O 1
ATOM 1442 N N . SER A 1 184 ? -7.609 10.804 7.210 1.00 96.19 184 SER A N 1
ATOM 1443 C CA . SER A 1 184 ? -8.846 10.232 7.734 1.00 96.19 184 SER A CA 1
ATOM 1444 C C . SER A 1 184 ? -9.686 11.353 8.357 1.00 96.19 184 SER A C 1
ATOM 1446 O O . SER A 1 184 ? -9.301 12.522 8.314 1.00 96.19 184 SER A O 1
ATOM 1448 N N . SER A 1 185 ? -10.808 11.011 8.993 1.00 92.75 185 SER A N 1
ATOM 1449 C CA . SER A 1 185 ? -11.671 11.990 9.661 1.00 92.75 185 SER A CA 1
ATOM 1450 C C . SER A 1 185 ? -11.000 12.751 10.813 1.00 92.75 185 SER A C 1
ATOM 1452 O O . SER A 1 185 ? -11.416 13.863 11.119 1.00 92.75 185 SER A O 1
ATOM 1454 N N . ASN A 1 186 ? -10.013 12.159 11.495 1.00 91.88 186 ASN A N 1
ATOM 1455 C CA . ASN A 1 186 ? -9.437 12.713 12.731 1.00 91.88 186 ASN A CA 1
ATOM 1456 C C . ASN A 1 186 ? -7.906 12.649 12.817 1.00 91.88 186 ASN A C 1
ATOM 1458 O O . ASN A 1 186 ? -7.330 13.227 13.736 1.00 91.88 186 ASN A O 1
ATOM 1462 N N . GLU A 1 187 ? -7.241 11.983 11.878 1.00 94.50 187 GLU A N 1
ATOM 1463 C CA . GLU A 1 187 ? -5.785 11.976 11.774 1.00 94.50 187 GLU A CA 1
ATOM 1464 C C . GLU A 1 187 ? -5.332 12.243 10.341 1.00 94.50 187 GLU A C 1
ATOM 1466 O O . GLU A 1 187 ? -5.944 11.788 9.372 1.00 94.50 187 GLU A O 1
ATOM 1471 N N . ALA A 1 188 ? -4.226 12.971 10.226 1.00 96.31 188 ALA A N 1
ATOM 1472 C CA . ALA A 1 188 ? -3.514 13.168 8.981 1.00 96.31 188 ALA A CA 1
ATOM 1473 C C . ALA A 1 188 ? -2.013 13.101 9.254 1.00 96.31 188 ALA A C 1
ATOM 1475 O O . ALA A 1 188 ? -1.508 13.727 10.195 1.00 96.31 188 ALA A O 1
ATOM 1476 N N . PHE A 1 189 ? -1.287 12.360 8.427 1.00 96.31 189 PHE A N 1
ATOM 1477 C CA . PHE A 1 189 ? 0.165 12.362 8.456 1.00 96.31 189 PHE A CA 1
ATOM 1478 C C . PHE A 1 189 ? 0.759 12.367 7.060 1.00 96.31 189 PHE A C 1
ATOM 1480 O O . PHE A 1 189 ? 0.135 11.960 6.087 1.00 96.31 189 PHE A O 1
ATOM 1487 N N . SER A 1 190 ? 1.993 12.836 6.974 1.00 97.69 190 SER A N 1
ATOM 1488 C CA . SER A 1 190 ? 2.736 12.915 5.730 1.00 97.69 190 SER A CA 1
ATOM 1489 C C . SER A 1 190 ? 4.158 12.441 5.942 1.00 97.69 190 SER A C 1
ATOM 1491 O O . SER A 1 190 ? 4.737 12.674 6.998 1.00 97.69 190 SER A O 1
ATOM 1493 N N . MET A 1 191 ? 4.750 11.846 4.918 1.00 98.06 191 MET A N 1
ATOM 1494 C CA . MET A 1 191 ? 6.179 11.571 4.862 1.00 98.06 191 MET A CA 1
ATOM 1495 C C . MET A 1 191 ? 6.721 11.901 3.480 1.00 98.06 191 MET A C 1
ATOM 1497 O O . MET A 1 191 ? 6.042 11.684 2.473 1.00 98.06 191 MET A O 1
ATOM 1501 N N . ASP A 1 192 ? 7.955 12.384 3.453 1.00 97.88 192 ASP A N 1
ATOM 1502 C CA . ASP A 1 192 ? 8.724 12.451 2.222 1.00 97.88 192 ASP A CA 1
ATOM 1503 C C . ASP A 1 192 ? 9.331 11.067 1.955 1.00 97.88 192 ASP A C 1
ATOM 1505 O O . ASP A 1 192 ? 9.883 10.408 2.847 1.00 97.88 192 ASP A O 1
ATOM 1509 N N . ILE A 1 193 ? 9.170 10.609 0.722 1.00 97.38 193 ILE A N 1
ATOM 1510 C CA . ILE A 1 193 ? 9.753 9.386 0.190 1.00 97.38 193 ILE A CA 1
ATOM 1511 C C . ILE A 1 193 ? 10.964 9.807 -0.633 1.00 97.38 193 ILE A C 1
ATOM 1513 O O . ILE A 1 193 ? 10.848 10.580 -1.585 1.00 97.38 193 ILE A O 1
ATOM 1517 N N . ASP A 1 194 ? 12.120 9.284 -0.240 1.00 96.69 194 ASP A N 1
ATOM 1518 C CA . ASP A 1 194 ? 13.385 9.487 -0.936 1.00 96.69 194 ASP A CA 1
ATOM 1519 C C . ASP A 1 194 ? 13.622 8.246 -1.789 1.00 96.69 194 ASP A C 1
ATOM 1521 O O . ASP A 1 194 ? 13.897 7.169 -1.256 1.00 96.69 194 ASP A O 1
ATOM 1525 N N . GLY A 1 195 ? 13.442 8.388 -3.100 1.00 92.12 195 GLY A N 1
ATOM 1526 C CA . GLY A 1 195 ? 13.592 7.281 -4.042 1.00 92.12 195 GLY A CA 1
ATOM 1527 C C . GLY A 1 195 ? 15.055 6.939 -4.346 1.00 92.12 195 GLY A C 1
ATOM 1528 O O . GLY A 1 195 ? 15.348 5.877 -4.902 1.00 92.12 195 GLY A O 1
ATOM 1529 N N . GLY A 1 196 ? 15.994 7.798 -3.933 1.00 92.88 196 GLY A N 1
ATOM 1530 C CA . GLY A 1 196 ? 17.426 7.578 -4.081 1.00 92.88 196 GLY A CA 1
ATOM 1531 C C . GLY A 1 196 ? 17.831 7.215 -5.509 1.00 92.88 196 GLY A C 1
ATOM 1532 O O . GLY A 1 196 ? 17.544 7.935 -6.461 1.00 92.88 196 GLY A O 1
ATOM 1533 N N . GLN A 1 197 ? 18.564 6.109 -5.648 1.00 91.62 197 GLN A N 1
ATOM 1534 C CA . GLN A 1 197 ? 19.017 5.566 -6.936 1.00 91.62 197 GLN A CA 1
ATOM 1535 C C . GLN A 1 197 ? 18.443 4.169 -7.211 1.00 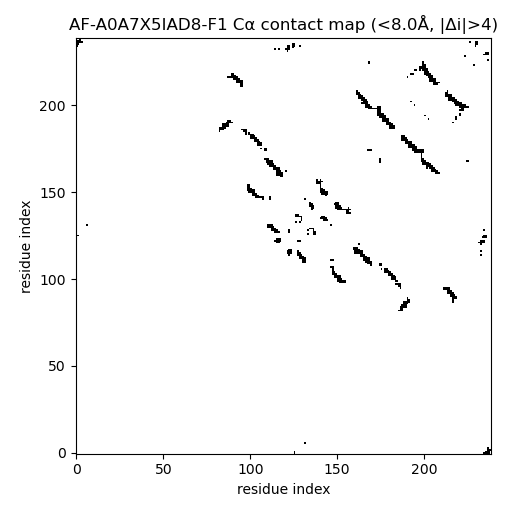91.62 197 GLN A C 1
ATOM 1537 O O . GLN A 1 197 ? 18.990 3.433 -8.028 1.00 91.62 197 GLN A O 1
ATOM 1542 N N . SER A 1 198 ? 17.367 3.785 -6.518 1.00 93.19 198 SER A N 1
ATOM 1543 C CA . SER A 1 198 ? 16.727 2.490 -6.738 1.00 93.19 198 SER A CA 1
ATOM 1544 C C . SER A 1 198 ? 15.504 2.610 -7.644 1.00 93.19 198 SER A C 1
ATOM 1546 O O . SER A 1 198 ? 14.848 3.647 -7.700 1.00 93.19 198 SER A O 1
ATOM 1548 N N . GLN A 1 199 ? 15.204 1.526 -8.352 1.00 95.25 199 GLN A N 1
ATOM 1549 C CA . GLN A 1 199 ? 13.997 1.328 -9.149 1.00 95.25 199 GLN A CA 1
ATOM 1550 C C . GLN A 1 199 ? 12.852 0.700 -8.344 1.00 95.25 199 GLN A C 1
ATOM 1552 O O . GLN A 1 199 ? 11.743 0.560 -8.857 1.00 95.25 199 GLN A O 1
ATOM 1557 N N . SER A 1 200 ? 13.101 0.315 -7.093 1.00 96.75 200 SER A N 1
ATOM 1558 C CA . SER A 1 200 ? 12.113 -0.334 -6.245 1.00 96.75 200 SER A CA 1
ATOM 1559 C C . SER A 1 20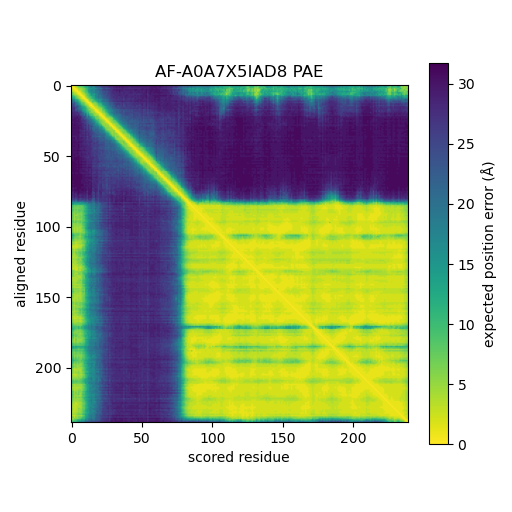0 ? 12.299 -0.017 -4.767 1.00 96.75 200 SER A C 1
ATOM 1561 O O . SER A 1 200 ? 13.402 0.237 -4.271 1.00 96.75 200 SER A O 1
ATOM 1563 N N . MET A 1 201 ? 11.189 -0.018 -4.035 1.00 97.75 201 MET A N 1
ATOM 1564 C CA . MET A 1 201 ? 11.215 0.174 -2.593 1.00 97.75 201 MET A CA 1
ATOM 1565 C C . MET A 1 201 ? 9.951 -0.317 -1.902 1.00 97.75 201 MET A C 1
ATOM 1567 O O . MET A 1 201 ? 8.871 -0.369 -2.492 1.00 97.75 201 MET A O 1
ATOM 1571 N N . ILE A 1 202 ? 10.069 -0.542 -0.595 1.00 98.44 202 ILE A N 1
ATOM 1572 C CA . ILE A 1 202 ? 8.931 -0.571 0.323 1.00 98.44 202 ILE A CA 1
ATOM 1573 C C . ILE A 1 202 ? 8.716 0.859 0.834 1.00 98.44 202 ILE A C 1
ATOM 1575 O O . ILE A 1 202 ? 9.526 1.392 1.601 1.00 98.44 202 ILE A O 1
ATOM 1579 N N . ALA A 1 203 ? 7.627 1.499 0.406 1.00 98.38 203 ALA A N 1
ATOM 1580 C CA . ALA A 1 203 ? 7.304 2.871 0.794 1.00 98.38 203 ALA A CA 1
ATOM 1581 C C . ALA A 1 203 ? 6.801 2.933 2.239 1.00 98.38 203 ALA A C 1
ATOM 1583 O O . ALA A 1 203 ? 7.323 3.696 3.059 1.00 98.38 203 ALA A O 1
ATOM 1584 N N . CYS A 1 204 ? 5.816 2.098 2.566 1.00 98.75 204 CYS A N 1
ATOM 1585 C CA . CYS A 1 204 ? 5.241 2.018 3.899 1.00 98.75 204 CYS A CA 1
ATOM 1586 C C . CYS A 1 204 ? 4.597 0.657 4.170 1.00 98.75 204 CYS A C 1
ATOM 1588 O O . CYS A 1 204 ? 4.357 -0.145 3.266 1.00 98.75 204 CYS A O 1
ATOM 1590 N N . GLU A 1 205 ? 4.299 0.415 5.442 1.00 98.81 205 GLU A N 1
ATOM 1591 C CA . GLU A 1 205 ? 3.496 -0.727 5.866 1.00 98.81 205 GLU A CA 1
ATOM 1592 C C . GLU A 1 205 ? 2.364 -0.258 6.784 1.00 98.81 205 GLU A C 1
ATOM 1594 O O . GLU A 1 205 ? 2.543 0.648 7.602 1.00 98.81 205 GLU A O 1
ATOM 1599 N N . ILE A 1 206 ? 1.213 -0.920 6.701 1.00 98.75 206 ILE A N 1
ATOM 1600 C CA . ILE A 1 206 ? 0.153 -0.836 7.711 1.00 98.75 206 ILE A CA 1
ATOM 1601 C C .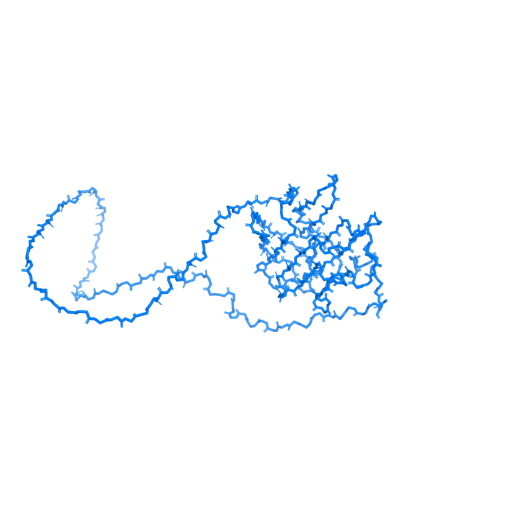 ILE A 1 206 ? 0.018 -2.221 8.327 1.00 98.75 206 ILE A C 1
ATOM 1603 O O . ILE A 1 206 ? -0.265 -3.177 7.618 1.00 98.75 206 ILE A O 1
ATOM 1607 N N . TYR A 1 207 ? 0.231 -2.354 9.631 1.00 98.62 207 TYR A N 1
ATOM 1608 C CA . TYR A 1 207 ? 0.276 -3.659 10.291 1.00 98.62 207 TYR A CA 1
ATOM 1609 C C . TYR A 1 207 ? -0.456 -3.656 11.627 1.00 98.62 207 TYR A C 1
ATOM 1611 O O . TYR A 1 207 ? -0.528 -2.639 12.326 1.00 98.62 207 TYR A O 1
ATOM 1619 N N . TYR A 1 208 ? -0.981 -4.819 11.988 1.00 98.25 208 TYR A N 1
ATOM 1620 C CA . TYR A 1 208 ? -1.651 -5.065 13.248 1.00 98.25 208 TYR A CA 1
ATOM 1621 C C . TYR A 1 208 ? -0.663 -5.647 14.255 1.00 98.25 208 TYR A C 1
ATOM 1623 O O . TYR A 1 208 ? 0.086 -6.582 13.971 1.00 98.25 208 TYR A O 1
ATOM 1631 N N . LYS A 1 209 ? -0.613 -5.061 15.451 1.00 96.56 209 LYS A N 1
ATOM 1632 C CA . LYS A 1 209 ? 0.219 -5.555 16.553 1.00 96.56 209 LYS A CA 1
ATOM 1633 C C . LYS A 1 209 ? -0.368 -5.106 17.881 1.00 96.56 209 LYS A C 1
ATOM 1635 O O . LYS A 1 209 ? -0.783 -3.958 18.004 1.00 96.56 209 LYS A O 1
ATOM 1640 N N . ASN A 1 210 ? -0.351 -5.965 18.899 1.00 95.44 210 ASN A N 1
ATOM 1641 C CA . ASN A 1 210 ? -0.838 -5.631 20.246 1.00 95.44 210 ASN A CA 1
ATOM 1642 C C . ASN A 1 210 ? -2.238 -4.987 20.217 1.00 95.44 210 ASN A C 1
ATOM 1644 O O . ASN A 1 210 ? -2.448 -3.919 20.786 1.00 95.44 210 ASN A O 1
ATOM 1648 N N . ASN A 1 211 ? -3.156 -5.612 19.481 1.00 95.25 211 ASN A N 1
ATOM 1649 C CA . ASN A 1 211 ? -4.542 -5.181 19.308 1.00 95.25 211 ASN A CA 1
ATOM 1650 C C . ASN A 1 211 ? -4.753 -3.816 18.627 1.00 95.25 211 ASN A C 1
ATOM 1652 O O . ASN A 1 211 ? -5.840 -3.243 18.702 1.00 95.25 211 ASN A O 1
ATOM 1656 N N . GLU A 1 212 ? -3.740 -3.293 17.939 1.00 97.25 212 GLU A N 1
ATOM 1657 C CA . GLU A 1 212 ? -3.779 -1.964 17.338 1.00 97.25 212 GLU A CA 1
ATOM 1658 C C . GLU A 1 212 ? -3.136 -1.953 15.951 1.00 97.25 212 GLU A C 1
ATOM 1660 O O . GLU A 1 212 ? -2.061 -2.521 15.736 1.00 97.25 212 GLU A O 1
ATOM 1665 N N . TRP A 1 213 ? -3.767 -1.226 15.031 1.00 98.38 213 TRP A N 1
ATOM 1666 C CA . TRP A 1 213 ? -3.197 -0.932 13.723 1.00 98.38 213 TRP A CA 1
ATOM 1667 C C . TRP A 1 213 ? -2.169 0.195 13.816 1.00 98.38 213 TRP A C 1
ATOM 1669 O O . TRP A 1 213 ? -2.345 1.188 14.531 1.00 98.38 213 TRP A O 1
ATOM 1679 N N . ARG A 1 214 ? -1.067 0.029 13.093 1.00 98.56 214 ARG A N 1
ATOM 1680 C CA . ARG A 1 214 ? 0.038 0.981 13.035 1.00 98.56 214 ARG A CA 1
ATOM 1681 C C . ARG A 1 214 ? 0.473 1.185 11.598 1.00 98.56 214 ARG A C 1
ATOM 1683 O O . ARG A 1 214 ? 0.600 0.230 10.843 1.00 98.56 214 ARG A O 1
ATOM 1690 N N . PHE A 1 215 ? 0.785 2.426 11.277 1.00 98.56 215 PHE A N 1
ATOM 1691 C CA . PHE A 1 215 ? 1.544 2.793 10.099 1.00 98.56 215 PHE A CA 1
ATOM 1692 C C . PHE A 1 215 ? 3.044 2.733 10.404 1.00 98.56 215 PHE A C 1
ATOM 1694 O O . PHE A 1 215 ? 3.482 3.122 11.492 1.00 98.56 215 PHE A O 1
ATOM 1701 N N . TYR A 1 216 ? 3.835 2.268 9.446 1.00 98.75 216 TYR A N 1
ATOM 1702 C CA . TYR A 1 216 ? 5.291 2.296 9.460 1.00 98.75 216 TYR A CA 1
ATOM 1703 C C . TYR A 1 216 ? 5.803 3.043 8.228 1.00 98.75 216 TYR A C 1
ATOM 1705 O O . TYR A 1 216 ? 5.585 2.616 7.094 1.00 98.75 216 TYR A O 1
ATOM 1713 N N . ALA A 1 217 ? 6.511 4.147 8.464 1.00 98.56 217 ALA A N 1
ATOM 1714 C CA . ALA A 1 217 ? 7.181 4.936 7.438 1.00 98.56 217 ALA A CA 1
ATOM 1715 C C . ALA A 1 217 ? 8.471 4.224 6.995 1.00 98.56 217 ALA A C 1
ATOM 1717 O O . ALA A 1 217 ? 9.564 4.592 7.423 1.00 98.56 217 ALA A O 1
ATOM 1718 N N . ALA A 1 218 ? 8.344 3.158 6.203 1.00 98.44 218 ALA A N 1
ATOM 1719 C CA . ALA A 1 218 ? 9.461 2.283 5.852 1.00 98.44 218 ALA A CA 1
ATOM 1720 C C . ALA A 1 218 ? 10.551 3.016 5.051 1.00 98.44 218 ALA A C 1
ATOM 1722 O O . ALA A 1 218 ? 11.708 3.021 5.478 1.00 98.44 218 ALA A O 1
ATOM 1723 N N . ASN A 1 219 ? 10.175 3.662 3.935 1.00 98.12 219 ASN A N 1
ATOM 1724 C CA . ASN A 1 219 ? 11.083 4.345 3.002 1.00 98.12 219 ASN A CA 1
ATOM 1725 C C . ASN A 1 219 ? 12.377 3.527 2.758 1.00 98.12 219 ASN A C 1
ATOM 1727 O O . ASN A 1 219 ? 13.501 3.972 3.025 1.00 98.12 219 ASN A O 1
ATOM 1731 N N . GLN A 1 220 ? 12.201 2.260 2.374 1.00 98.19 220 GLN A N 1
ATOM 1732 C CA . GLN A 1 220 ? 13.268 1.269 2.254 1.00 98.19 220 GLN A CA 1
ATOM 1733 C C . GLN A 1 220 ? 13.524 0.945 0.783 1.00 98.19 220 GLN A C 1
ATOM 1735 O O . GLN A 1 220 ? 12.762 0.196 0.182 1.00 98.19 220 GLN A O 1
ATOM 1740 N N . LEU A 1 221 ? 14.617 1.480 0.238 1.00 97.50 221 LEU A N 1
ATOM 1741 C CA . LEU A 1 221 ? 15.124 1.126 -1.089 1.00 97.50 221 LEU A CA 1
ATOM 1742 C C . LEU A 1 221 ? 15.518 -0.355 -1.147 1.00 97.50 221 LEU A C 1
ATOM 1744 O O . LEU A 1 221 ? 16.035 -0.897 -0.164 1.00 97.50 221 LEU A O 1
ATOM 1748 N N . THR A 1 222 ? 15.292 -0.983 -2.296 1.00 96.31 222 THR A N 1
ATOM 1749 C CA . THR A 1 222 ? 15.572 -2.405 -2.540 1.00 96.31 222 THR A CA 1
ATOM 1750 C C . THR A 1 222 ? 16.265 -2.611 -3.885 1.00 96.31 222 THR A C 1
ATOM 1752 O O . THR A 1 222 ? 16.312 -1.694 -4.694 1.00 96.31 222 THR A O 1
ATOM 1755 N N . GLU A 1 223 ? 16.805 -3.802 -4.129 1.00 94.69 223 GLU A N 1
ATOM 1756 C CA . GLU A 1 223 ? 17.222 -4.247 -5.475 1.00 94.69 223 GLU A CA 1
ATOM 1757 C C . GLU A 1 223 ? 16.193 -5.217 -6.092 1.00 94.69 223 GLU A C 1
ATOM 1759 O O . GLU A 1 223 ? 16.351 -5.659 -7.223 1.00 94.69 223 GLU A O 1
ATOM 1764 N N . GLU A 1 224 ? 15.125 -5.520 -5.346 1.00 94.69 224 GLU A N 1
ATOM 1765 C CA . GLU A 1 224 ? 14.060 -6.454 -5.715 1.00 94.69 224 GLU A CA 1
ATOM 1766 C C . GLU A 1 224 ? 13.211 -5.910 -6.869 1.00 94.69 224 GLU A C 1
ATOM 1768 O O . GLU A 1 224 ? 12.843 -4.734 -6.891 1.00 94.69 224 GLU A O 1
ATOM 1773 N N . THR A 1 225 ? 12.828 -6.759 -7.811 1.00 93.44 225 THR A N 1
ATOM 1774 C CA . THR A 1 225 ? 11.825 -6.425 -8.828 1.00 93.44 225 THR A CA 1
ATOM 1775 C C . THR A 1 225 ? 10.405 -6.656 -8.299 1.00 93.44 225 THR A C 1
ATOM 1777 O O . THR A 1 225 ? 10.194 -7.237 -7.230 1.00 93.44 225 THR A O 1
ATOM 1780 N N . LEU A 1 226 ? 9.385 -6.251 -9.065 1.00 93.50 226 LEU A N 1
ATOM 1781 C CA . LEU A 1 226 ? 8.000 -6.611 -8.738 1.00 93.50 226 LEU A CA 1
ATOM 1782 C C . LEU A 1 226 ? 7.807 -8.136 -8.667 1.00 93.50 226 LEU A C 1
ATOM 1784 O O . LEU A 1 226 ? 7.059 -8.624 -7.817 1.00 93.50 226 LEU A O 1
ATOM 1788 N N . TYR A 1 227 ? 8.496 -8.884 -9.534 1.00 93.50 227 TYR A N 1
ATOM 1789 C CA . TYR A 1 227 ? 8.479 -10.343 -9.519 1.00 93.50 227 TYR A CA 1
ATOM 1790 C C . TYR A 1 227 ? 9.071 -10.893 -8.217 1.00 93.50 227 TYR A C 1
ATOM 1792 O O . TYR A 1 227 ? 8.471 -11.769 -7.591 1.00 93.50 227 TYR A O 1
ATOM 1800 N N . ASP A 1 228 ? 10.188 -10.333 -7.756 1.00 95.00 228 ASP A N 1
ATOM 1801 C CA . ASP A 1 228 ? 10.819 -10.779 -6.516 1.00 95.00 228 ASP A CA 1
ATOM 1802 C C . ASP A 1 228 ? 9.925 -10.505 -5.300 1.00 95.00 228 ASP A C 1
ATOM 1804 O O . ASP A 1 228 ? 9.746 -11.392 -4.463 1.00 95.00 228 ASP A O 1
ATOM 1808 N N . PHE A 1 229 ? 9.242 -9.352 -5.248 1.00 96.81 229 PHE A N 1
ATOM 1809 C CA . PHE A 1 229 ? 8.219 -9.101 -4.225 1.00 96.81 229 PHE A CA 1
ATOM 1810 C C . PHE A 1 229 ? 7.067 -10.109 -4.291 1.00 96.81 229 PHE A C 1
ATOM 1812 O O . PHE A 1 229 ? 6.612 -10.601 -3.255 1.00 96.81 229 PHE A O 1
ATOM 1819 N N . CYS A 1 230 ? 6.606 -10.459 -5.494 1.00 95.94 230 CYS A N 1
ATOM 1820 C CA . CYS A 1 230 ? 5.576 -11.479 -5.674 1.00 95.94 230 CYS A CA 1
ATOM 1821 C C . CYS A 1 230 ? 6.018 -12.825 -5.085 1.00 95.94 230 CYS A C 1
ATOM 1823 O O . CYS A 1 230 ? 5.277 -13.426 -4.303 1.00 95.94 230 CYS A O 1
ATOM 1825 N N . MET A 1 231 ? 7.245 -13.265 -5.371 1.00 95.31 231 MET A N 1
ATOM 1826 C CA . MET A 1 231 ? 7.805 -14.500 -4.810 1.00 95.31 231 MET A CA 1
ATOM 1827 C C . MET A 1 231 ? 7.985 -14.404 -3.289 1.00 95.31 231 MET A C 1
ATOM 1829 O O . MET A 1 231 ? 7.596 -15.313 -2.538 1.00 95.31 231 MET A O 1
ATOM 1833 N N . GLN A 1 232 ? 8.500 -13.271 -2.810 1.00 96.62 232 GLN A N 1
ATOM 1834 C CA . GLN A 1 232 ? 8.698 -12.989 -1.393 1.00 96.62 232 GLN A CA 1
ATOM 1835 C C . GLN A 1 232 ? 7.385 -13.089 -0.612 1.00 96.62 232 GLN A C 1
ATOM 1837 O O . GLN A 1 232 ? 7.364 -13.717 0.451 1.00 96.62 232 GLN A O 1
ATOM 1842 N N . TYR A 1 233 ? 6.285 -12.554 -1.144 1.00 97.69 233 TYR A N 1
ATOM 1843 C CA . TYR A 1 233 ? 4.972 -12.556 -0.493 1.00 97.69 233 TYR A CA 1
ATOM 1844 C C . TYR A 1 233 ? 4.048 -13.700 -0.941 1.00 97.69 233 TYR A C 1
ATOM 1846 O O . TYR A 1 233 ? 2.932 -13.802 -0.445 1.00 97.69 233 TYR A O 1
ATOM 1854 N N . GLY A 1 234 ? 4.517 -14.631 -1.780 1.00 95.38 234 GLY A N 1
ATOM 1855 C CA . GLY A 1 234 ? 3.811 -15.881 -2.108 1.00 95.38 234 GLY A CA 1
ATOM 1856 C C . GLY A 1 234 ? 2.737 -15.781 -3.189 1.00 95.38 234 GLY A C 1
ATOM 1857 O O . GLY A 1 234 ? 1.927 -16.701 -3.311 1.00 95.38 234 GLY A O 1
ATOM 1858 N N . VAL A 1 235 ? 2.738 -14.704 -3.972 1.00 95.19 235 VAL A N 1
ATOM 1859 C CA . VAL A 1 235 ? 1.900 -14.577 -5.169 1.00 95.19 235 VAL A CA 1
ATOM 1860 C C . VAL A 1 235 ? 2.366 -15.605 -6.197 1.00 95.19 235 VAL A C 1
ATOM 1862 O O . VAL A 1 235 ? 3.560 -15.727 -6.470 1.00 95.19 235 VAL A O 1
ATOM 1865 N N . GLN A 1 236 ? 1.436 -16.353 -6.780 1.00 90.06 236 GLN A N 1
ATOM 1866 C CA . GLN A 1 236 ? 1.746 -17.306 -7.836 1.00 90.06 236 GLN A CA 1
ATOM 1867 C C . GLN A 1 236 ? 1.789 -16.554 -9.166 1.00 90.06 236 GLN A C 1
ATOM 1869 O O . GLN A 1 236 ? 0.746 -16.192 -9.711 1.00 90.06 236 GLN A O 1
ATOM 1874 N N . VAL A 1 237 ? 2.982 -16.342 -9.713 1.00 83.62 237 VAL A N 1
ATOM 1875 C CA . VAL A 1 237 ? 3.179 -15.693 -11.017 1.00 83.62 237 VAL A CA 1
ATOM 1876 C C . VAL A 1 237 ? 3.578 -16.756 -12.036 1.00 83.62 237 VAL A C 1
ATOM 1878 O O . VAL A 1 237 ? 4.372 -17.637 -11.724 1.00 83.62 237 VAL A O 1
ATOM 1881 N N . SER A 1 238 ? 2.976 -16.719 -13.222 1.00 76.31 238 SER A N 1
ATOM 1882 C CA . SER A 1 238 ? 3.413 -17.537 -14.361 1.00 76.31 238 SER A CA 1
ATOM 1883 C C . SER A 1 238 ? 4.360 -16.740 -15.252 1.00 76.31 238 SER A C 1
ATOM 1885 O O . SER A 1 238 ? 4.069 -15.568 -15.504 1.00 76.31 238 SER A O 1
ATOM 1887 N N . ASP A 1 239 ? 5.403 -17.400 -15.761 1.00 58.97 239 ASP A N 1
ATOM 1888 C CA . ASP A 1 239 ? 6.307 -16.881 -16.802 1.00 58.97 239 ASP A CA 1
ATOM 1889 C C . ASP A 1 239 ? 5.566 -16.370 -18.065 1.00 58.97 239 ASP A C 1
ATOM 1891 O O . ASP A 1 239 ? 4.501 -16.928 -18.442 1.00 58.97 239 ASP A O 1
#

Nearest PDB structures (foldseek):
  3ibz-assembly1_A  TM=8.868E-01  e=2.130E-09  Streptomyces coelicolor A3(2)
  2kxv-assembly1_A  TM=8.267E-01  e=2.678E-09  Klebsiella pneumoniae subsp. pneumoniae NTUH-K2044

Foldseek 3Di:
DDADDPPPPPPPDPPVVPPPPPDDDDDDDDDDDDDDDDDDDDDDDDDDDDDDDDDDDYDDDDDDDDDDDDDPPDDPDPPPPCQPAAEDEAFDKDFDPDQKKKKFKADLQWWKKKAQAFPVLAHPALLRIDTPVNAAHPQRQWGDPDRGMIIGGNVSDDPRGFKMWIKTAHDPAFDPWIKMWMDDPRHIYIYIQHSDRARMDGQWMWGDDPNTIMIHRNSGGDNDHPVNVCVSRVYDHDD

Mean predicted aligned error: 14.95 Å

Sequence (239 aa):
MIKIPMKESKSISLECYAKDVESGVETFHNCGKSRGKYGELSTPQKTPCPENVDFTTKTACGKLVEHATTDVETFHQHGESSTSIKILQKGQRQKLQSKELQLHFSSLISDISIFLIDESNKVLGDNWFLYYNQNLSPDHSVQFVEDNVINVNLNKLNTSIQKMVFTLTSDSATIPNTKLTLTSSNEAFSMDIDGGQSQSMIACEIYYKNNEWRFYAANQLTEETLYDFCMQYGVQVSD

Solvent-accessible surface area (backbone atoms only — not comparable to full-atom values): 15001 Å² total; per-residue (Å²): 108,47,73,81,75,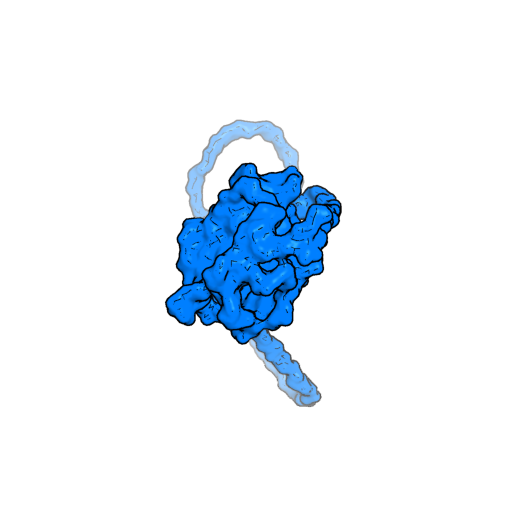82,79,81,75,74,83,73,66,78,78,76,81,68,71,90,81,77,85,84,78,89,82,83,85,81,90,82,92,83,89,83,80,92,84,86,86,82,88,88,82,82,89,83,89,88,85,89,89,86,90,88,86,92,87,91,91,89,89,88,86,89,83,90,81,81,87,77,79,77,76,74,73,80,74,77,77,82,55,73,70,43,80,48,53,75,74,39,73,44,77,56,90,65,50,51,40,36,39,38,42,76,52,80,84,45,48,55,35,37,41,40,15,28,88,86,55,26,36,92,42,61,66,33,48,32,33,93,92,38,45,54,33,89,63,70,17,39,32,52,82,45,95,40,31,34,42,37,30,64,84,51,43,59,85,66,53,36,34,36,44,32,31,38,37,32,96,88,48,54,34,66,73,36,40,41,35,41,40,43,98,80,52,30,33,33,31,79,38,72,25,78,86,23,36,17,28,39,49,33,35,43,35,59,53,96,96,38,49,29,40,33,35,44,53,38,76,42,90,57,51,75,66,51,50,32,58,68,30,58,41,47,69,50,134

pLDDT: mean 75.05, std 29.62, range [24.92, 98.81]

Secondary structure (DSSP, 8-state):
-B--PPPP-----GGGSSSSS--------------------------------------------------------------PPEEPPTT-EEE-S-SEEEEEES-SSSEEEEEEE-TTSSBSSGGGEEBTTB-B-TTSSEEEEETTEEEEETTTS-TT--EEEEEEE-SSSPPPPEEEEEE-SS-EEEEEE--TT-SEEEEEEEEEETTEEEEE---EEES--HHHHHHHHT--B--